Protein AF-A0A3D4CSJ0-F1 (afdb_monomer_lite)

Sequence (315 aa):
AFNRNVAWDDLTVWQLAGDLLPNATTEQRLATGFLRNHPINGEGGRIAEENRVDYVMDMTETTGTVWLALTFNCCRCHDHKYDALTQEEYYKLSAFFNQTPVNGSGRDPRTPPVLAVATGERKAREAALEKEIAAHRKDLANLHEELIPRQAAWEKSRRDEQSDHGWSILSVNSARAEKQKLDILPDGSILGSGENPKNDVYNLSTETKLKSIASIRLEAIRHKSMTNGYLSRSDSGNFVLTDFRIRVQPLGEDGIHPKFKSAIATYEQGEHKITRTYDGKSDTGWAVYENNQISRDHEAIFHLDRPVEIPEHAS

Foldseek 3Di:
DVVVCPDPVLLVCLCCPQVVDDVRDLSSVVNVCNLVPQDFAQDQPDDQVVQVLSSLLCSLQVCCCPPVVDRCNVLCVAADPPDRRHVVNSVVSSVVSVPDPRRSNGNDSCDPPHRDDDDPVRVVVVVVVVVVVVVVVVVVVVVVVVVVVVVVVVVVVVCVVPVDPPDDDWQWPDKDKPPWDWDQDPVRDIDTDDDDDPDIDIDTDTDDPDQKDFKDKDKQAFAVPDQVRFRHVDVLSKDWQQADWDWKADPPDDIDTFDFPDKDKPDFDDQQGCVNHHPPDNVHGGIQRPPNRRVGMMMMMTGTPGMDGHDPPID

Radius of gyration: 40.73 Å; chains: 1; bounding box: 83×37×106 Å

Structure (mmCIF, N/CA/C/O backbone):
data_AF-A0A3D4CSJ0-F1
#
_entry.id   AF-A0A3D4CSJ0-F1
#
loop_
_atom_site.group_PDB
_atom_site.id
_atom_site.type_symbol
_atom_site.label_atom_id
_atom_site.label_alt_id
_atom_site.label_comp_id
_atom_site.label_asym_id
_atom_site.label_entity_id
_atom_site.label_seq_id
_atom_site.pdbx_PDB_ins_code
_atom_site.Cartn_x
_atom_site.Cartn_y
_atom_site.Cartn_z
_atom_site.occupancy
_atom_site.B_iso_or_equiv
_atom_site.auth_seq_id
_atom_site.auth_comp_id
_atom_site.auth_asym_id
_atom_site.auth_atom_id
_atom_site.pdbx_PDB_model_num
ATOM 1 N N . ALA A 1 1 ? 8.151 -1.448 -40.325 1.00 82.38 1 ALA A N 1
ATOM 2 C CA . ALA A 1 1 ? 8.695 -0.656 -41.447 1.00 82.38 1 ALA A CA 1
ATOM 3 C C . ALA A 1 1 ? 8.116 -1.115 -42.784 1.00 82.38 1 ALA A C 1
ATOM 5 O O . ALA A 1 1 ? 7.388 -0.337 -43.384 1.00 82.38 1 ALA A O 1
ATOM 6 N N . PHE A 1 2 ? 8.329 -2.377 -43.183 1.00 84.62 2 PHE A N 1
ATOM 7 C CA . PHE A 1 2 ? 7.879 -2.934 -44.470 1.00 84.62 2 PHE A CA 1
ATOM 8 C C . PHE A 1 2 ? 6.390 -2.690 -44.785 1.00 84.62 2 PHE A C 1
ATOM 10 O O . PHE A 1 2 ? 6.073 -2.024 -45.761 1.00 84.62 2 PHE A O 1
ATOM 17 N N . ASN A 1 3 ? 5.474 -3.094 -43.895 1.00 88.25 3 ASN A N 1
ATOM 18 C CA . ASN A 1 3 ? 4.023 -2.934 -44.115 1.00 88.25 3 ASN A CA 1
ATOM 19 C C . ASN A 1 3 ? 3.550 -1.474 -44.229 1.00 88.25 3 ASN A C 1
ATOM 21 O O . ASN A 1 3 ? 2.463 -1.224 -44.734 1.00 88.25 3 ASN A O 1
ATOM 25 N N . ARG A 1 4 ? 4.335 -0.518 -43.712 1.00 90.12 4 ARG A N 1
ATOM 26 C CA . ARG A 1 4 ? 4.017 0.919 -43.755 1.00 90.12 4 ARG A CA 1
ATOM 27 C C . ARG A 1 4 ? 4.772 1.652 -44.865 1.00 90.12 4 ARG A C 1
ATOM 29 O O . ARG A 1 4 ? 4.608 2.857 -44.981 1.00 90.12 4 ARG A O 1
ATOM 36 N N . ASN A 1 5 ? 5.608 0.939 -45.623 1.00 91.44 5 ASN A N 1
ATOM 37 C CA . ASN A 1 5 ? 6.488 1.490 -46.649 1.00 91.44 5 ASN A CA 1
ATOM 38 C C . ASN A 1 5 ? 7.275 2.727 -46.168 1.00 91.44 5 ASN A C 1
ATOM 40 O O . ASN A 1 5 ? 7.279 3.770 -46.817 1.00 91.44 5 ASN A O 1
ATOM 44 N N . VAL A 1 6 ? 7.883 2.624 -44.978 1.00 92.81 6 VAL A N 1
ATOM 45 C CA . VAL A 1 6 ? 8.717 3.701 -44.414 1.00 92.81 6 VAL A CA 1
ATOM 46 C C . VAL A 1 6 ? 9.873 3.987 -45.372 1.00 92.81 6 VAL A C 1
ATOM 48 O O . VAL A 1 6 ? 10.511 3.041 -45.839 1.00 92.81 6 VAL A O 1
ATOM 51 N N . ALA A 1 7 ? 10.140 5.267 -45.647 1.00 95.44 7 ALA A N 1
ATOM 52 C CA . ALA A 1 7 ? 11.238 5.674 -46.515 1.00 95.44 7 ALA A CA 1
ATOM 53 C C . ALA A 1 7 ? 12.578 5.133 -45.994 1.00 95.44 7 ALA A C 1
ATOM 55 O O . ALA A 1 7 ? 12.800 5.046 -44.784 1.00 95.44 7 ALA A O 1
ATOM 56 N N . TRP A 1 8 ? 13.474 4.761 -46.910 1.00 92.44 8 TRP A N 1
ATOM 57 C CA . TRP A 1 8 ? 14.770 4.183 -46.546 1.00 92.44 8 TRP A CA 1
ATOM 58 C C . TRP A 1 8 ? 15.616 5.133 -45.687 1.00 92.44 8 TRP A C 1
ATOM 60 O O . TRP A 1 8 ? 16.247 4.688 -44.727 1.00 92.44 8 TRP A O 1
ATOM 70 N N . ASP A 1 9 ? 15.565 6.432 -45.980 1.00 94.75 9 ASP A N 1
ATOM 71 C CA . ASP A 1 9 ? 16.285 7.462 -45.227 1.00 94.75 9 ASP A CA 1
ATOM 72 C C . ASP A 1 9 ? 15.780 7.542 -43.780 1.00 94.75 9 ASP A C 1
ATOM 74 O O . ASP A 1 9 ? 16.574 7.496 -42.840 1.00 94.75 9 ASP A O 1
ATOM 78 N N . ASP A 1 10 ? 14.457 7.544 -43.585 1.00 95.00 10 ASP A N 1
ATOM 79 C CA . ASP A 1 10 ? 13.850 7.525 -42.251 1.00 95.00 10 ASP A CA 1
ATOM 80 C C . ASP A 1 10 ? 14.208 6.242 -41.498 1.00 95.00 10 ASP A C 1
ATOM 82 O O . ASP A 1 10 ? 14.603 6.290 -40.334 1.00 95.00 10 ASP A O 1
ATOM 86 N N . LEU A 1 11 ? 14.111 5.084 -42.159 1.00 94.88 11 LEU A N 1
ATOM 87 C CA . LEU A 1 11 ? 14.461 3.800 -41.556 1.00 94.88 11 LEU A CA 1
ATOM 88 C C . LEU A 1 11 ? 15.933 3.763 -41.123 1.00 94.88 11 LEU A C 1
ATOM 90 O O . LEU A 1 11 ? 16.239 3.249 -40.048 1.00 94.88 11 LEU A O 1
ATOM 94 N N . THR A 1 12 ? 16.822 4.317 -41.946 1.00 95.44 12 THR A N 1
ATOM 95 C CA . THR A 1 12 ? 18.257 4.425 -41.670 1.00 95.44 12 THR A CA 1
ATOM 96 C C . THR A 1 12 ? 18.511 5.288 -40.443 1.00 95.44 12 THR A C 1
ATOM 98 O O . THR A 1 12 ? 19.172 4.841 -39.505 1.00 95.44 12 THR A O 1
ATOM 101 N N . VAL A 1 13 ? 17.922 6.485 -40.394 1.00 96.50 13 VAL A N 1
ATOM 102 C CA . VAL A 1 13 ? 18.048 7.378 -39.236 1.00 96.50 13 VAL A CA 1
ATOM 103 C C . VAL A 1 13 ? 17.499 6.714 -37.976 1.00 96.50 13 VAL A C 1
ATOM 105 O O . VAL A 1 13 ? 18.128 6.787 -36.925 1.00 96.50 13 VAL A O 1
ATOM 108 N N . TRP A 1 14 ? 16.360 6.024 -38.062 1.00 96.31 14 TRP A N 1
ATOM 109 C CA . TRP A 1 14 ? 15.756 5.371 -36.903 1.00 96.31 14 TRP A CA 1
ATOM 110 C C . TRP A 1 14 ? 16.620 4.221 -36.365 1.00 96.31 14 TRP A C 1
ATOM 112 O O . TRP A 1 14 ? 16.697 4.062 -35.152 1.00 96.31 14 TRP A O 1
ATOM 122 N N . GLN A 1 15 ? 17.272 3.434 -37.229 1.00 95.69 15 GLN A N 1
ATOM 123 C CA . GLN A 1 15 ? 18.125 2.319 -36.792 1.00 95.69 15 GLN A CA 1
ATOM 124 C C . GLN A 1 15 ? 19.487 2.756 -36.247 1.00 95.69 15 GLN A C 1
ATOM 126 O O . GLN A 1 15 ? 20.015 2.092 -35.358 1.00 95.69 15 GLN A O 1
ATOM 131 N N . LEU A 1 16 ? 20.046 3.859 -36.749 1.00 94.69 16 LEU A N 1
ATOM 132 C CA . LEU A 1 16 ? 21.363 4.339 -36.321 1.00 94.69 16 LEU A CA 1
ATOM 133 C C . LEU A 1 16 ? 21.295 5.375 -35.188 1.00 94.69 16 LEU A C 1
ATOM 135 O O . LEU A 1 16 ? 22.239 5.476 -34.410 1.00 94.69 16 LEU A O 1
ATOM 139 N N . ALA A 1 17 ? 20.213 6.155 -35.098 1.00 95.06 17 ALA A N 1
ATOM 140 C CA . ALA A 1 17 ? 20.119 7.312 -34.200 1.00 95.06 17 ALA A CA 1
ATOM 141 C C . ALA A 1 17 ? 18.673 7.684 -33.800 1.00 95.06 17 ALA A C 1
ATOM 143 O O . ALA A 1 17 ? 18.391 8.836 -33.465 1.00 95.06 17 ALA A O 1
ATOM 144 N N . GLY A 1 18 ? 17.721 6.748 -33.853 1.00 96.00 18 GLY A N 1
ATOM 145 C CA . GLY A 1 18 ? 16.305 7.033 -33.599 1.00 96.00 18 GLY A CA 1
ATOM 146 C C . GLY A 1 18 ? 16.003 7.560 -32.191 1.00 96.00 18 GLY A C 1
ATOM 147 O O . GLY A 1 18 ? 15.078 8.347 -32.006 1.00 96.00 18 GLY A O 1
ATOM 148 N N . ASP A 1 19 ? 16.797 7.173 -31.202 1.00 94.00 19 ASP A N 1
ATOM 149 C CA . ASP A 1 19 ? 16.770 7.642 -29.816 1.00 94.00 19 ASP A CA 1
ATOM 150 C C . ASP A 1 19 ? 17.329 9.059 -29.626 1.00 94.00 19 ASP A C 1
ATOM 152 O O . ASP A 1 19 ? 16.971 9.718 -28.649 1.00 94.00 19 ASP A O 1
ATOM 156 N N . LEU A 1 20 ? 18.137 9.546 -30.570 1.00 94.50 20 LEU A N 1
ATOM 157 C CA . LEU A 1 20 ? 18.688 10.903 -30.581 1.00 94.50 20 LEU A CA 1
ATOM 158 C C . LEU A 1 20 ? 17.777 11.916 -31.292 1.00 94.50 20 LEU A C 1
ATOM 160 O O . LEU A 1 20 ? 18.064 13.114 -31.290 1.00 94.50 20 LEU A O 1
ATOM 164 N N . LEU A 1 21 ? 16.668 11.466 -31.889 1.00 96.81 21 LEU A N 1
ATOM 165 C CA . LEU A 1 21 ? 15.706 12.361 -32.525 1.00 96.81 21 LEU A CA 1
ATOM 166 C C . LEU A 1 21 ? 14.992 13.251 -31.490 1.00 96.81 21 LEU A C 1
ATOM 168 O O . LEU A 1 21 ? 14.631 12.790 -30.399 1.00 96.81 21 LEU A O 1
ATOM 172 N N . PRO A 1 22 ? 14.704 14.522 -31.829 1.00 96.19 22 PRO A N 1
ATOM 173 C CA . PRO A 1 22 ? 13.936 15.394 -30.953 1.00 96.19 22 PRO A CA 1
ATOM 174 C C . PRO A 1 22 ? 12.549 14.792 -30.714 1.00 96.19 22 PRO A C 1
ATOM 176 O O . PRO A 1 22 ? 11.833 14.459 -31.656 1.00 96.19 22 PRO A O 1
ATOM 179 N N . ASN A 1 23 ? 12.166 14.653 -29.442 1.00 94.62 23 ASN A N 1
ATOM 180 C CA . ASN A 1 23 ? 10.905 14.022 -29.035 1.00 94.62 23 ASN A CA 1
ATOM 181 C C . ASN A 1 23 ? 10.698 12.615 -29.629 1.00 94.62 23 ASN A C 1
ATOM 183 O O . ASN A 1 23 ? 9.570 12.245 -29.955 1.00 94.62 23 ASN A O 1
ATOM 187 N N . ALA A 1 24 ? 11.778 11.830 -29.750 1.00 95.12 24 ALA A N 1
ATOM 188 C CA . ALA A 1 24 ? 11.746 10.487 -30.319 1.00 95.12 24 ALA A CA 1
ATOM 189 C C . ALA A 1 24 ? 10.586 9.642 -29.769 1.00 95.12 24 ALA A C 1
ATOM 191 O O . ALA A 1 24 ? 10.479 9.421 -28.553 1.00 95.12 24 ALA A O 1
ATOM 192 N N . THR A 1 25 ? 9.749 9.139 -30.676 1.00 92.44 25 THR A N 1
ATOM 193 C CA . THR A 1 25 ? 8.656 8.210 -30.372 1.00 92.44 25 THR A CA 1
ATOM 194 C C . THR A 1 25 ? 9.199 6.881 -29.843 1.00 92.44 25 THR A C 1
ATOM 196 O O . THR A 1 25 ? 10.365 6.534 -30.043 1.00 92.44 25 THR A O 1
ATOM 199 N N . THR A 1 26 ? 8.348 6.078 -29.196 1.00 90.12 26 THR A N 1
ATOM 200 C CA . THR A 1 26 ? 8.743 4.735 -28.733 1.00 90.12 26 THR A CA 1
ATOM 201 C C . THR A 1 26 ? 9.274 3.864 -29.873 1.00 90.12 26 THR A C 1
ATOM 203 O O . THR A 1 26 ? 10.215 3.109 -29.667 1.00 90.12 26 THR A O 1
ATOM 206 N N . GLU A 1 27 ? 8.695 3.976 -31.069 1.00 89.62 27 GLU A N 1
ATOM 207 C CA . GLU A 1 27 ? 9.086 3.182 -32.240 1.00 89.62 27 GLU A CA 1
ATOM 208 C C . GLU A 1 27 ? 10.453 3.601 -32.790 1.00 89.62 27 GLU A C 1
ATOM 210 O O . GLU A 1 27 ? 11.248 2.737 -33.145 1.00 89.62 27 GLU A O 1
ATOM 215 N N . GLN A 1 28 ? 10.754 4.903 -32.789 1.00 94.00 28 GLN A N 1
ATOM 216 C CA . GLN A 1 28 ? 12.070 5.429 -33.167 1.00 94.00 28 GLN A CA 1
ATOM 217 C C . GLN A 1 28 ? 13.158 4.992 -32.184 1.00 94.00 28 GLN A C 1
ATOM 219 O O . GLN A 1 28 ? 14.189 4.481 -32.602 1.00 94.00 28 GLN A O 1
ATOM 224 N N . ARG A 1 29 ? 12.899 5.094 -30.875 1.00 93.75 29 ARG A N 1
ATOM 225 C CA . ARG A 1 29 ? 13.835 4.608 -29.845 1.00 93.75 29 ARG A CA 1
ATOM 226 C C . ARG A 1 29 ? 14.053 3.098 -29.928 1.00 93.75 29 ARG A C 1
ATOM 228 O O . ARG A 1 29 ? 15.163 2.621 -29.734 1.00 93.75 29 ARG A O 1
ATOM 235 N N . LEU A 1 30 ? 12.983 2.343 -30.191 1.00 91.44 30 LEU A N 1
ATOM 236 C CA . LEU A 1 30 ? 13.053 0.893 -30.358 1.00 91.44 30 LEU A CA 1
ATOM 237 C C . LEU A 1 30 ? 13.899 0.510 -31.577 1.00 91.44 30 LEU A C 1
ATOM 239 O O . LEU A 1 30 ? 14.628 -0.475 -31.515 1.00 91.44 30 LEU A O 1
ATOM 243 N N . ALA A 1 31 ? 13.819 1.284 -32.662 1.00 93.38 31 ALA A N 1
ATOM 244 C CA . ALA A 1 31 ? 14.575 1.027 -33.880 1.00 93.38 31 ALA A CA 1
ATOM 245 C C . ALA A 1 31 ? 16.098 1.129 -33.675 1.00 93.38 31 ALA A C 1
ATOM 247 O O . ALA A 1 31 ? 16.799 0.267 -34.203 1.00 93.38 31 ALA A O 1
ATOM 248 N N . THR A 1 32 ? 16.606 2.053 -32.839 1.00 93.19 32 THR A N 1
ATOM 249 C CA . THR A 1 32 ? 18.045 2.091 -32.478 1.00 93.19 32 THR A CA 1
ATOM 250 C C . THR A 1 32 ? 18.515 0.789 -31.816 1.00 93.19 32 THR A C 1
ATOM 252 O O . THR A 1 32 ? 19.701 0.468 -31.814 1.00 93.19 32 THR A O 1
ATOM 255 N N . GLY A 1 33 ? 17.590 -0.028 -31.295 1.00 91.25 33 GLY A N 1
ATOM 256 C CA . GLY A 1 33 ? 17.882 -1.377 -30.809 1.00 91.25 33 GLY A CA 1
ATOM 257 C C . GLY A 1 33 ? 18.602 -2.268 -31.829 1.00 91.25 33 GLY A C 1
ATOM 258 O O . GLY A 1 33 ? 19.240 -3.231 -31.419 1.00 91.25 33 GLY A O 1
ATOM 259 N N . PHE A 1 34 ? 18.581 -1.922 -33.123 1.00 92.94 34 PHE A N 1
ATOM 260 C CA . PHE A 1 34 ? 19.445 -2.511 -34.145 1.00 92.94 34 PHE A CA 1
ATOM 261 C C . PHE A 1 34 ? 20.916 -2.620 -33.705 1.00 92.94 34 PHE A C 1
ATOM 263 O O . PHE A 1 34 ? 21.490 -3.703 -33.784 1.00 92.94 34 PHE A O 1
ATOM 270 N N . LEU A 1 35 ? 21.490 -1.548 -33.142 1.00 91.69 35 LEU A N 1
ATOM 271 C CA . LEU A 1 35 ? 22.879 -1.508 -32.656 1.00 91.69 35 LEU A CA 1
ATOM 272 C C . LEU A 1 35 ? 23.120 -2.396 -31.421 1.00 91.69 35 LEU A C 1
ATOM 274 O O . LEU A 1 35 ? 24.227 -2.481 -30.906 1.00 91.69 35 LEU A O 1
ATOM 278 N N . ARG A 1 36 ? 22.081 -3.055 -30.908 1.00 88.12 36 ARG A N 1
ATOM 279 C CA . ARG A 1 36 ? 22.128 -3.909 -29.717 1.00 88.12 36 ARG A CA 1
ATOM 280 C C . ARG A 1 36 ? 21.764 -5.363 -30.008 1.00 88.12 36 ARG A C 1
ATOM 282 O O . ARG A 1 36 ? 21.660 -6.151 -29.074 1.00 88.12 36 ARG A O 1
ATOM 289 N N . ASN A 1 37 ? 21.584 -5.715 -31.281 1.00 87.94 37 ASN A N 1
ATOM 290 C CA . ASN A 1 37 ? 21.278 -7.077 -31.725 1.00 87.94 37 ASN A CA 1
ATOM 291 C C . ASN A 1 37 ? 22.529 -7.960 -31.894 1.00 87.94 37 ASN A C 1
ATOM 293 O O . ASN A 1 37 ? 22.439 -9.038 -32.481 1.00 87.94 37 ASN A O 1
ATOM 297 N N . HIS A 1 38 ? 23.676 -7.524 -31.369 1.00 85.88 38 HIS A N 1
ATOM 298 C CA . HIS A 1 38 ? 24.878 -8.343 -31.286 1.00 85.88 38 HIS A CA 1
ATOM 299 C C . HIS A 1 38 ? 24.630 -9.578 -30.392 1.00 85.88 38 HIS A C 1
ATOM 301 O O . HIS A 1 38 ? 23.789 -9.534 -29.483 1.00 85.88 38 HIS A O 1
ATOM 307 N N . PRO A 1 39 ? 25.361 -10.690 -30.586 1.00 84.44 39 PRO A N 1
ATOM 308 C CA . PRO A 1 39 ? 25.266 -11.851 -29.707 1.00 84.44 39 PRO A CA 1
ATOM 309 C C . PRO A 1 39 ? 25.492 -11.458 -28.242 1.00 84.44 39 PRO A C 1
ATOM 311 O O . PRO A 1 39 ? 26.426 -10.723 -27.929 1.00 84.44 39 PRO A O 1
ATOM 314 N N . ILE A 1 40 ? 24.644 -11.944 -27.333 1.00 79.06 40 ILE A N 1
ATOM 315 C CA . ILE A 1 40 ? 24.800 -11.718 -25.891 1.00 79.06 40 ILE A CA 1
ATOM 316 C C . ILE A 1 40 ? 25.254 -13.015 -25.243 1.00 79.06 40 ILE A C 1
ATOM 318 O O . ILE A 1 40 ? 24.596 -14.049 -25.364 1.00 79.06 40 ILE A O 1
ATOM 322 N N . ASN A 1 41 ? 26.353 -12.945 -24.498 1.00 75.00 41 ASN A N 1
ATOM 323 C CA . ASN A 1 41 ? 26.816 -14.082 -23.724 1.00 75.00 41 ASN A CA 1
ATOM 324 C C . ASN A 1 41 ? 26.104 -14.172 -22.360 1.00 75.00 41 ASN A C 1
ATOM 326 O O . ASN A 1 41 ? 26.202 -13.261 -21.536 1.00 75.00 41 ASN A O 1
ATOM 330 N N . GLY A 1 42 ? 25.419 -15.292 -22.109 1.00 73.25 42 GLY A N 1
ATOM 331 C CA . GLY A 1 42 ? 24.802 -15.627 -20.820 1.00 73.25 42 GLY A CA 1
ATOM 332 C C . GLY A 1 42 ? 25.714 -16.408 -19.861 1.00 73.25 42 GLY A C 1
ATOM 333 O O . GLY A 1 42 ? 25.359 -16.607 -18.700 1.00 73.25 42 GLY A O 1
ATOM 334 N N . GLU A 1 43 ? 26.873 -16.869 -20.334 1.00 74.88 43 GLU A N 1
ATOM 335 C CA . GLU A 1 43 ? 27.776 -17.749 -19.595 1.00 74.88 43 GLU A CA 1
ATOM 336 C C . GLU A 1 43 ? 28.638 -16.983 -18.580 1.00 74.88 43 GLU A C 1
ATOM 338 O O . GLU A 1 43 ? 29.187 -15.917 -18.858 1.00 74.88 43 GLU A O 1
ATOM 343 N N . GLY A 1 44 ? 28.803 -17.554 -17.383 1.00 67.75 44 GLY A N 1
ATOM 344 C CA . GLY A 1 44 ? 29.484 -16.908 -16.260 1.00 67.75 44 GLY A CA 1
ATOM 345 C C . GLY A 1 44 ? 31.014 -16.817 -16.341 1.00 67.75 44 GLY A C 1
ATOM 346 O O . GLY A 1 44 ? 31.593 -16.314 -15.379 1.00 67.75 44 GLY A O 1
ATOM 347 N N . GLY A 1 45 ? 31.647 -17.291 -17.421 1.00 77.31 45 GLY A N 1
ATOM 348 C CA . GLY A 1 45 ? 33.102 -17.483 -17.524 1.00 77.31 45 GLY A CA 1
ATOM 349 C C . GLY A 1 45 ? 33.873 -16.538 -18.456 1.00 77.31 45 GLY A C 1
ATOM 350 O O . GLY A 1 45 ? 35.098 -16.612 -18.476 1.00 77.31 45 GLY A O 1
ATOM 351 N N . ARG A 1 46 ? 33.213 -15.655 -19.221 1.00 83.44 46 ARG A N 1
ATOM 352 C CA . ARG A 1 46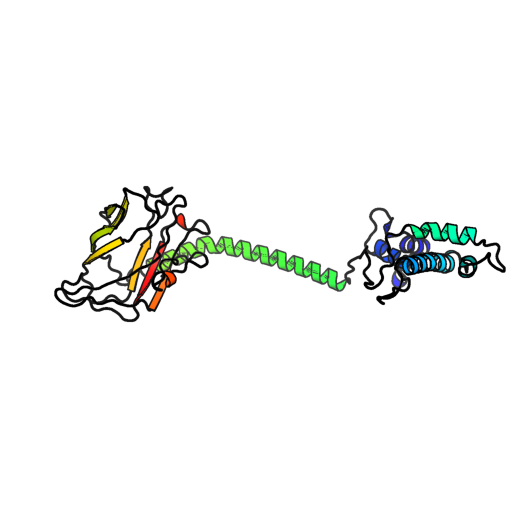 ? 33.927 -14.711 -20.106 1.00 83.44 46 ARG A CA 1
ATOM 353 C C . ARG A 1 46 ? 34.409 -13.462 -19.374 1.00 83.44 46 ARG A C 1
ATOM 355 O O . ARG A 1 46 ? 33.764 -12.981 -18.444 1.00 83.44 46 ARG A O 1
ATOM 362 N N . ILE A 1 47 ? 35.531 -12.916 -19.843 1.00 89.56 47 ILE A N 1
ATOM 363 C CA . ILE A 1 47 ? 36.080 -11.644 -19.372 1.00 89.56 47 ILE A CA 1
ATOM 364 C C . ILE A 1 47 ? 35.183 -10.516 -19.887 1.00 89.56 47 ILE A C 1
ATOM 366 O O . ILE A 1 47 ? 34.946 -10.401 -21.088 1.00 89.56 47 ILE A O 1
ATOM 370 N N . ALA A 1 48 ? 34.687 -9.679 -18.973 1.00 89.12 48 ALA A N 1
ATOM 371 C CA . ALA A 1 48 ? 33.718 -8.639 -19.307 1.00 89.12 48 ALA A CA 1
ATOM 372 C C . ALA A 1 48 ? 34.236 -7.676 -20.387 1.00 89.12 48 ALA A C 1
ATOM 374 O O . ALA A 1 48 ? 33.520 -7.372 -21.332 1.00 89.12 48 ALA A O 1
ATOM 375 N N . GLU A 1 49 ? 35.498 -7.253 -20.296 1.00 91.62 49 GLU A N 1
ATOM 376 C CA . GLU A 1 49 ? 36.077 -6.328 -21.275 1.00 91.62 49 GLU A CA 1
ATOM 377 C C . GLU A 1 49 ? 36.215 -6.944 -22.673 1.00 91.62 49 GLU A C 1
ATOM 379 O O . GLU A 1 49 ? 35.913 -6.287 -23.661 1.00 91.62 49 GLU A O 1
ATOM 384 N N . GLU A 1 50 ? 36.591 -8.220 -22.771 1.00 90.88 50 GLU A N 1
ATOM 385 C CA . GLU A 1 50 ? 36.668 -8.931 -24.054 1.00 90.88 50 GLU A CA 1
ATOM 386 C C . GLU A 1 50 ? 35.293 -8.981 -24.733 1.00 90.88 50 GLU A C 1
ATOM 388 O O . GLU A 1 50 ? 35.142 -8.643 -25.902 1.00 90.88 50 GLU A O 1
ATOM 393 N N . ASN A 1 51 ? 34.264 -9.301 -23.952 1.00 90.00 51 ASN A N 1
ATOM 394 C CA . ASN A 1 51 ? 32.888 -9.356 -24.423 1.00 90.00 51 ASN A CA 1
ATOM 395 C C . ASN A 1 51 ? 32.363 -7.960 -24.825 1.00 90.00 51 ASN A C 1
ATOM 397 O O . ASN A 1 51 ? 31.643 -7.815 -25.807 1.00 90.00 51 ASN A O 1
ATOM 401 N N . ARG A 1 52 ? 32.756 -6.906 -24.096 1.00 90.56 52 ARG A N 1
ATOM 402 C CA . ARG A 1 52 ? 32.442 -5.512 -24.443 1.00 90.56 52 ARG A CA 1
ATOM 403 C C . ARG A 1 52 ? 33.059 -5.118 -25.787 1.00 90.56 52 ARG A C 1
ATOM 405 O O . ARG A 1 52 ? 32.391 -4.479 -26.597 1.00 90.56 52 ARG A O 1
ATOM 412 N N . VAL A 1 53 ? 34.316 -5.498 -26.016 1.00 92.62 53 VAL A N 1
ATOM 413 C CA . VAL A 1 53 ? 35.027 -5.257 -27.277 1.00 92.62 53 VAL A CA 1
ATOM 414 C C . VAL A 1 53 ? 34.360 -6.014 -28.427 1.00 92.62 53 VAL A C 1
ATOM 416 O O . VAL A 1 53 ? 34.116 -5.403 -29.465 1.00 92.62 53 VAL A O 1
ATOM 419 N N . ASP A 1 54 ? 33.972 -7.277 -28.227 1.00 91.94 54 ASP A N 1
ATOM 420 C CA . ASP A 1 54 ? 33.229 -8.062 -29.224 1.00 91.94 54 ASP A CA 1
ATOM 421 C C . ASP A 1 54 ? 31.924 -7.357 -29.646 1.00 91.94 54 ASP A C 1
ATOM 423 O O . ASP A 1 54 ? 31.623 -7.273 -30.836 1.00 91.94 54 ASP A O 1
ATOM 427 N N . TYR A 1 55 ? 31.181 -6.768 -28.701 1.00 91.12 55 TYR A N 1
ATOM 428 C CA . TYR A 1 55 ? 29.951 -6.019 -29.001 1.00 91.12 55 TYR A CA 1
ATOM 429 C C . TYR A 1 55 ? 30.213 -4.767 -29.847 1.00 91.12 55 TYR A C 1
ATOM 431 O O . TYR A 1 55 ? 29.460 -4.459 -30.771 1.00 91.12 55 TYR A O 1
ATOM 439 N N . VAL A 1 56 ? 31.289 -4.036 -29.545 1.00 93.38 56 VAL A N 1
ATOM 440 C CA . VAL A 1 56 ? 31.695 -2.851 -30.314 1.00 93.38 56 VAL A CA 1
ATOM 441 C C . VAL A 1 56 ? 32.139 -3.236 -31.724 1.00 93.38 56 VAL A C 1
ATOM 443 O O . VAL A 1 56 ? 31.803 -2.541 -32.686 1.00 93.38 56 VAL A O 1
ATOM 446 N N . MET A 1 57 ? 32.864 -4.346 -31.864 1.00 93.88 57 MET A N 1
ATOM 447 C CA . MET A 1 57 ? 33.255 -4.878 -33.168 1.00 93.88 57 MET A CA 1
ATOM 448 C C . MET A 1 57 ? 32.026 -5.284 -33.987 1.00 93.88 57 MET A C 1
ATOM 450 O O . MET A 1 57 ? 31.922 -4.880 -35.141 1.00 93.88 57 MET A O 1
ATOM 454 N N . ASP A 1 58 ? 31.057 -5.976 -33.384 1.00 93.88 58 ASP A N 1
ATOM 455 C CA . ASP A 1 58 ? 29.810 -6.363 -34.056 1.00 93.88 58 ASP A CA 1
ATOM 456 C C . ASP A 1 58 ? 29.012 -5.144 -34.550 1.00 93.88 58 ASP A C 1
ATOM 458 O O . ASP A 1 58 ? 28.623 -5.097 -35.716 1.00 93.88 58 ASP A O 1
ATOM 462 N N . MET A 1 59 ? 28.857 -4.098 -33.726 1.00 93.69 59 MET A N 1
ATOM 463 C CA . MET A 1 59 ? 28.222 -2.839 -34.151 1.00 93.69 59 MET A CA 1
ATOM 464 C C . MET A 1 59 ? 28.937 -2.201 -35.350 1.00 93.69 59 MET A C 1
ATOM 466 O O . MET A 1 59 ? 28.288 -1.746 -36.297 1.00 93.69 59 MET A O 1
ATOM 470 N N . THR A 1 60 ? 30.271 -2.183 -35.311 1.00 94.19 60 THR A N 1
ATOM 471 C CA . THR A 1 60 ? 31.127 -1.607 -36.360 1.00 94.19 60 THR A CA 1
ATOM 472 C C . THR A 1 60 ? 30.953 -2.361 -37.676 1.00 94.19 60 THR A C 1
ATOM 474 O O . THR A 1 60 ? 30.686 -1.763 -38.719 1.00 94.19 60 THR A O 1
ATOM 477 N N . GLU A 1 61 ? 31.066 -3.685 -37.620 1.00 94.38 61 GLU A N 1
ATOM 478 C CA . GLU A 1 61 ? 31.044 -4.575 -38.779 1.00 94.38 61 GLU A CA 1
ATOM 479 C C . GLU A 1 61 ? 29.646 -4.690 -39.383 1.00 94.38 61 GLU A C 1
ATOM 481 O O . GLU A 1 61 ? 29.489 -4.601 -40.604 1.00 94.38 61 GLU A O 1
ATOM 486 N N . THR A 1 62 ? 28.616 -4.806 -38.545 1.00 94.31 62 THR A N 1
ATOM 487 C CA . THR A 1 62 ? 27.224 -4.869 -38.998 1.00 94.31 62 THR A CA 1
ATOM 488 C C . THR A 1 62 ? 26.812 -3.546 -39.645 1.00 94.31 62 THR A C 1
ATOM 490 O O . THR A 1 62 ? 26.228 -3.552 -40.730 1.00 94.31 62 THR A O 1
ATOM 493 N N . THR A 1 63 ? 27.173 -2.400 -39.054 1.00 94.25 63 THR A N 1
ATOM 494 C CA . THR A 1 63 ? 26.881 -1.089 -39.659 1.00 94.25 63 THR A CA 1
ATOM 495 C C . THR A 1 63 ? 27.612 -0.911 -40.991 1.00 94.25 63 THR A C 1
ATOM 497 O O . THR A 1 63 ? 26.998 -0.503 -41.980 1.00 94.25 63 THR A O 1
ATOM 500 N N . GLY A 1 64 ? 28.904 -1.257 -41.045 1.00 92.56 64 GLY A N 1
ATOM 501 C CA . GLY A 1 64 ? 29.697 -1.191 -42.274 1.00 92.56 64 GLY A CA 1
ATOM 502 C C . GLY A 1 64 ? 29.139 -2.084 -43.384 1.00 92.56 64 GLY A C 1
ATOM 503 O O . GLY A 1 64 ? 29.007 -1.648 -44.528 1.00 92.56 64 GLY A O 1
ATOM 504 N N . THR A 1 65 ? 28.712 -3.297 -43.038 1.00 93.06 65 THR A N 1
ATOM 505 C CA . THR A 1 65 ? 28.131 -4.239 -44.000 1.00 93.06 65 THR A CA 1
ATOM 506 C C . THR A 1 65 ? 26.792 -3.737 -44.540 1.00 93.06 65 THR A C 1
ATOM 508 O O . THR A 1 65 ? 26.569 -3.764 -45.747 1.00 93.06 65 THR A O 1
ATOM 511 N N . VAL A 1 66 ? 25.894 -3.267 -43.668 1.00 92.94 66 VAL A N 1
ATOM 512 C CA . VAL A 1 66 ? 24.510 -2.948 -44.054 1.00 92.94 66 VAL A CA 1
ATOM 513 C C . VAL A 1 66 ? 24.382 -1.582 -44.737 1.00 92.94 66 VAL A C 1
ATOM 515 O O . VAL A 1 66 ? 23.652 -1.481 -45.721 1.00 92.94 66 VAL A O 1
ATOM 518 N N . TRP A 1 67 ? 25.075 -0.539 -44.261 1.00 94.00 67 TRP A N 1
ATOM 519 C CA . TRP A 1 67 ? 24.920 0.824 -44.806 1.00 94.00 67 TRP A CA 1
ATOM 520 C C . TRP A 1 67 ? 26.049 1.276 -45.719 1.00 94.00 67 TRP A C 1
ATOM 522 O O . TRP A 1 67 ? 25.817 2.141 -46.560 1.00 94.00 67 TRP A O 1
ATOM 532 N N . LEU A 1 68 ? 27.252 0.716 -45.577 1.00 92.00 68 LEU A N 1
ATOM 533 C CA . LEU A 1 68 ? 28.380 1.070 -46.444 1.00 92.00 68 LEU A CA 1
ATOM 534 C C . LEU A 1 68 ? 28.628 0.021 -47.532 1.00 92.00 68 LEU A C 1
ATOM 536 O O . LEU A 1 68 ? 29.377 0.297 -48.463 1.00 92.00 68 LEU A O 1
ATOM 540 N N . ALA A 1 69 ? 27.992 -1.155 -47.438 1.00 92.88 69 ALA A N 1
ATOM 541 C CA . ALA A 1 69 ? 28.267 -2.311 -48.291 1.00 92.88 69 ALA A CA 1
ATOM 542 C C . ALA A 1 69 ? 29.758 -2.716 -48.282 1.00 92.88 69 ALA A C 1
ATOM 544 O O . ALA A 1 69 ? 30.291 -3.169 -49.294 1.00 92.88 69 ALA A O 1
ATOM 545 N N . LEU A 1 70 ? 30.432 -2.549 -47.135 1.00 91.06 70 LEU A N 1
ATOM 546 C CA . LEU A 1 70 ? 31.860 -2.823 -46.952 1.00 91.06 70 LEU A CA 1
ATOM 547 C C . LEU A 1 70 ? 32.091 -3.969 -45.962 1.00 91.06 70 LEU A C 1
ATOM 549 O O . LEU A 1 70 ? 31.520 -3.987 -44.871 1.00 91.06 70 LEU A O 1
ATOM 553 N N . THR A 1 71 ? 32.995 -4.887 -46.304 1.00 87.44 71 THR A N 1
ATOM 554 C CA . THR A 1 71 ? 33.411 -5.999 -45.435 1.00 87.44 71 THR A CA 1
ATOM 555 C C . THR A 1 71 ? 34.606 -5.606 -44.565 1.00 87.44 71 THR A C 1
ATOM 557 O O . THR A 1 71 ? 35.750 -5.963 -44.839 1.00 87.44 71 THR A O 1
ATOM 560 N N . PHE A 1 72 ? 34.343 -4.870 -43.487 1.00 86.56 72 PHE A N 1
ATOM 561 C CA . PHE A 1 72 ? 35.373 -4.339 -42.583 1.00 86.56 72 PHE A CA 1
ATOM 562 C C . PHE A 1 72 ? 36.104 -5.390 -41.731 1.00 86.56 72 PHE A C 1
ATOM 564 O O . PHE A 1 72 ? 37.145 -5.090 -41.153 1.00 86.56 72 PHE A O 1
ATOM 571 N N . ASN A 1 73 ? 35.595 -6.617 -41.648 1.00 90.06 73 ASN A N 1
ATOM 572 C CA . ASN A 1 73 ? 36.009 -7.593 -40.636 1.00 90.06 73 ASN A CA 1
ATOM 573 C C . ASN A 1 73 ? 37.498 -7.984 -40.742 1.00 90.06 73 ASN A C 1
ATOM 575 O O . ASN A 1 73 ? 38.136 -8.264 -39.729 1.00 90.06 73 ASN A O 1
ATOM 579 N N . CYS A 1 74 ? 38.090 -7.970 -41.946 1.00 92.44 74 CYS A N 1
ATOM 580 C CA . CYS A 1 74 ? 39.530 -8.218 -42.118 1.00 92.44 74 CYS A CA 1
ATOM 581 C C . CYS A 1 74 ? 40.394 -7.101 -41.506 1.00 92.44 74 CYS A C 1
ATOM 583 O O . CYS A 1 74 ? 41.449 -7.386 -40.931 1.00 92.44 74 CYS A O 1
ATOM 585 N N . CYS A 1 75 ? 39.909 -5.853 -41.556 1.00 95.56 75 CYS A N 1
ATOM 586 C CA . CYS A 1 75 ? 40.589 -4.671 -41.023 1.00 95.56 75 CYS A CA 1
ATOM 587 C C . CYS A 1 75 ? 40.778 -4.691 -39.506 1.00 95.56 75 CYS A C 1
ATOM 589 O O . CYS A 1 75 ? 41.562 -3.910 -38.971 1.00 95.56 75 CYS A O 1
ATOM 591 N N . ARG A 1 76 ? 40.131 -5.628 -38.804 1.00 94.38 76 ARG A N 1
ATOM 592 C CA . ARG A 1 76 ? 40.352 -5.870 -37.378 1.00 94.38 76 ARG A CA 1
ATOM 593 C C . ARG A 1 76 ? 41.824 -6.162 -37.069 1.00 94.38 76 ARG A C 1
ATOM 595 O O . ARG A 1 76 ? 42.349 -5.684 -36.063 1.00 94.38 76 ARG A O 1
ATOM 602 N N . CYS A 1 77 ? 42.505 -6.909 -37.941 1.00 95.06 77 CYS A N 1
ATOM 603 C CA . CYS A 1 77 ? 43.868 -7.390 -37.695 1.00 95.06 77 CYS A CA 1
ATOM 604 C C . CYS A 1 77 ? 44.925 -6.805 -38.642 1.00 95.06 77 CYS A C 1
ATOM 606 O O . CYS A 1 77 ? 46.083 -6.713 -38.240 1.00 95.06 77 CYS A O 1
ATOM 608 N N . HIS A 1 78 ? 44.556 -6.414 -39.862 1.00 97.00 78 HIS A N 1
ATOM 609 C CA . HIS A 1 78 ? 45.473 -5.864 -40.866 1.00 97.00 78 HIS A CA 1
ATOM 610 C C . HIS A 1 78 ? 44.699 -5.070 -41.924 1.00 97.00 78 HIS A C 1
ATOM 612 O O . HIS A 1 78 ? 43.513 -5.311 -42.088 1.00 97.00 78 HIS A O 1
ATOM 618 N N . ASP A 1 79 ? 45.347 -4.200 -42.701 1.00 96.12 79 ASP A N 1
ATOM 619 C CA . ASP A 1 79 ? 44.696 -3.488 -43.817 1.00 96.12 79 ASP A CA 1
ATOM 620 C C . ASP A 1 79 ? 43.986 -4.444 -44.791 1.00 96.12 79 ASP A C 1
ATOM 622 O O . ASP A 1 79 ? 44.456 -5.561 -45.034 1.00 96.12 79 ASP A O 1
ATOM 626 N N . HIS A 1 80 ? 42.854 -4.031 -45.365 1.00 94.62 80 HIS A N 1
ATOM 627 C CA . HIS A 1 80 ? 42.082 -4.893 -46.255 1.00 94.62 80 HIS A CA 1
ATOM 628 C C . HIS A 1 80 ? 42.926 -5.352 -47.450 1.00 94.62 80 HIS A C 1
ATOM 630 O O . HIS A 1 80 ? 43.673 -4.589 -48.056 1.00 94.62 80 HIS A O 1
ATOM 636 N N . LYS A 1 81 ? 42.797 -6.632 -47.817 1.00 92.38 81 LYS A N 1
ATOM 637 C CA . LYS A 1 81 ? 43.663 -7.257 -48.829 1.00 92.38 81 LYS A CA 1
ATOM 638 C C . LYS A 1 81 ? 43.494 -6.656 -50.228 1.00 92.38 81 LYS A C 1
ATOM 640 O O . LYS A 1 81 ? 44.448 -6.652 -51.004 1.00 92.38 81 LYS A O 1
ATOM 645 N N . TYR A 1 82 ? 42.276 -6.243 -50.569 1.00 90.00 82 TYR A N 1
ATOM 646 C CA . TYR A 1 82 ? 41.906 -5.843 -51.932 1.00 90.00 82 TYR A CA 1
ATOM 647 C C . TYR A 1 82 ? 41.387 -4.411 -52.032 1.00 90.00 82 TYR A C 1
ATOM 649 O O . TYR A 1 82 ? 41.498 -3.804 -53.093 1.00 90.00 82 TYR A O 1
ATOM 657 N N . ASP A 1 83 ? 40.852 -3.879 -50.936 1.00 90.69 83 ASP A N 1
ATOM 658 C CA . ASP A 1 83 ? 40.225 -2.560 -50.915 1.00 90.69 83 ASP A CA 1
ATOM 659 C C . ASP A 1 83 ? 41.148 -1.595 -50.184 1.00 90.69 83 ASP A C 1
ATOM 661 O O . ASP A 1 83 ? 41.897 -2.002 -49.297 1.00 90.69 83 ASP A O 1
ATOM 665 N N . ALA A 1 84 ? 41.086 -0.313 -50.534 1.00 92.31 84 ALA A N 1
ATOM 666 C CA . ALA A 1 84 ? 41.860 0.739 -49.881 1.00 92.31 84 ALA A CA 1
ATOM 667 C C . ALA A 1 84 ? 41.250 1.116 -48.516 1.00 92.31 84 ALA A C 1
ATOM 669 O O . ALA A 1 84 ? 40.894 2.266 -48.291 1.00 92.31 84 ALA A O 1
ATOM 670 N N . LEU A 1 85 ? 41.085 0.123 -47.640 1.00 93.31 85 LEU A N 1
ATOM 671 C CA . LEU A 1 85 ? 40.613 0.275 -46.270 1.00 93.31 85 LEU A CA 1
ATOM 672 C C . LEU A 1 85 ? 41.740 -0.116 -45.323 1.00 93.31 85 LEU A C 1
ATOM 674 O O . LEU A 1 85 ? 42.206 -1.257 -45.321 1.00 93.31 85 LEU A O 1
ATOM 678 N N . THR A 1 86 ? 42.159 0.829 -44.500 1.00 95.88 86 THR A N 1
ATOM 679 C CA . THR A 1 86 ? 43.204 0.622 -43.501 1.00 95.88 86 THR A CA 1
ATOM 680 C C . THR A 1 86 ? 42.628 0.080 -42.196 1.00 95.88 86 THR A C 1
ATOM 682 O O . THR A 1 86 ? 41.464 0.300 -41.842 1.00 95.88 86 THR A O 1
ATOM 685 N N . GLN A 1 87 ? 43.471 -0.596 -41.422 1.00 96.50 87 GLN A N 1
ATOM 686 C CA . GLN A 1 87 ? 43.178 -0.943 -40.037 1.00 96.50 87 GLN A CA 1
ATOM 687 C C . GLN A 1 87 ? 42.897 0.316 -39.198 1.00 96.50 87 GLN A C 1
ATOM 689 O O . GLN A 1 87 ? 42.039 0.299 -38.315 1.00 96.50 87 GLN A O 1
ATOM 694 N N . GLU A 1 88 ? 43.578 1.429 -39.483 1.00 97.00 88 GLU A N 1
ATOM 695 C CA . GLU A 1 88 ? 43.343 2.695 -38.786 1.00 97.00 88 GLU A CA 1
ATOM 696 C C . GLU A 1 88 ? 41.899 3.187 -38.978 1.00 97.00 88 GLU A C 1
ATOM 698 O O . GLU A 1 88 ? 41.247 3.594 -38.015 1.00 97.00 88 GLU A O 1
ATOM 703 N N . GLU A 1 89 ? 41.362 3.109 -40.197 1.00 95.56 89 GLU A N 1
ATOM 704 C CA . GLU A 1 89 ? 39.974 3.486 -40.496 1.00 95.56 89 GLU A CA 1
ATOM 705 C C . GLU A 1 89 ? 38.957 2.579 -39.796 1.00 95.56 89 GLU A C 1
ATOM 707 O O . GLU A 1 89 ? 37.955 3.078 -39.277 1.00 95.56 89 GLU A O 1
ATOM 712 N N . TYR A 1 90 ? 39.239 1.275 -39.696 1.00 96.56 90 TYR A N 1
ATOM 713 C CA . TYR A 1 90 ? 38.416 0.347 -38.914 1.00 96.56 90 TYR A CA 1
ATOM 714 C C . TYR A 1 90 ? 38.318 0.779 -37.449 1.00 96.56 90 TYR A C 1
ATOM 716 O O . TYR A 1 90 ? 37.218 0.903 -36.907 1.00 96.56 90 TYR A O 1
ATOM 724 N N . TYR A 1 91 ? 39.452 1.071 -36.807 1.00 96.62 91 TYR A N 1
ATOM 725 C CA . TYR A 1 91 ? 39.447 1.485 -35.404 1.00 96.62 91 TYR A CA 1
ATOM 726 C C . TYR A 1 91 ? 38.903 2.907 -35.197 1.00 96.62 91 TYR A C 1
ATOM 728 O O . TYR A 1 91 ? 38.341 3.175 -34.136 1.00 96.62 91 TYR A O 1
ATOM 736 N N . LYS A 1 92 ? 38.966 3.797 -36.200 1.00 95.75 92 LYS A N 1
ATOM 737 C CA . LYS A 1 92 ? 38.261 5.096 -36.173 1.00 95.75 92 LYS A CA 1
ATOM 738 C C . LYS A 1 92 ? 36.744 4.922 -36.153 1.00 95.75 92 LYS A C 1
ATOM 740 O O . LYS A 1 92 ? 36.078 5.568 -35.347 1.00 95.75 92 LYS A O 1
ATOM 745 N N . LEU A 1 93 ? 36.198 4.039 -36.993 1.00 93.94 93 LEU A N 1
ATOM 746 C CA . LEU A 1 93 ? 34.766 3.727 -36.966 1.00 93.94 93 LEU A CA 1
ATOM 747 C C . LEU A 1 93 ? 34.383 3.003 -35.669 1.00 93.94 93 LEU A C 1
ATOM 749 O O . LEU A 1 93 ? 33.385 3.340 -35.040 1.00 93.94 93 LEU A O 1
ATOM 753 N N . SER A 1 94 ? 35.214 2.066 -35.213 1.00 95.50 94 SER A N 1
ATOM 754 C CA . SER A 1 94 ? 35.013 1.371 -33.940 1.00 95.50 94 SER A CA 1
ATOM 755 C C . SER A 1 94 ? 34.982 2.328 -32.746 1.00 95.50 94 SER A C 1
ATOM 757 O O . SER A 1 94 ? 34.140 2.188 -31.860 1.00 95.50 94 SER A O 1
ATOM 759 N N . ALA A 1 95 ? 35.830 3.362 -32.747 1.00 96.25 95 ALA A N 1
ATOM 760 C CA . ALA A 1 95 ? 35.867 4.372 -31.694 1.00 96.25 95 ALA A CA 1
ATOM 761 C C . ALA A 1 95 ? 34.540 5.135 -31.536 1.00 96.25 95 ALA A C 1
ATOM 763 O O . ALA A 1 95 ? 34.218 5.537 -30.419 1.00 96.25 95 ALA A O 1
ATOM 764 N N . PHE A 1 96 ? 33.753 5.295 -32.608 1.00 93.62 96 PHE A N 1
ATOM 765 C CA . PHE A 1 96 ? 32.410 5.879 -32.532 1.00 93.62 96 PHE A CA 1
ATOM 766 C C . PHE A 1 96 ? 31.463 5.009 -31.688 1.00 93.62 96 PHE A C 1
ATOM 768 O O . PHE A 1 96 ? 30.813 5.507 -30.772 1.00 93.62 96 PHE A O 1
ATOM 775 N N . PHE A 1 97 ? 31.433 3.695 -31.932 1.00 92.44 97 PHE A N 1
ATOM 776 C CA . PHE A 1 97 ? 30.591 2.756 -31.175 1.00 92.44 97 PHE A CA 1
ATOM 777 C C . PHE A 1 97 ? 31.150 2.421 -29.786 1.00 92.44 97 PHE A C 1
ATOM 779 O O . PHE A 1 97 ? 30.410 2.024 -28.882 1.00 92.44 97 PHE A O 1
ATOM 786 N N . ASN A 1 98 ? 32.443 2.653 -29.569 1.00 93.56 98 ASN A N 1
ATOM 787 C CA . ASN A 1 98 ? 33.116 2.502 -28.281 1.00 93.56 98 ASN A CA 1
ATOM 788 C C . ASN A 1 98 ? 32.770 3.616 -27.264 1.00 93.56 98 ASN A C 1
ATOM 790 O O . ASN A 1 98 ? 33.562 3.927 -26.377 1.00 93.56 98 ASN A O 1
ATOM 794 N N . GLN A 1 99 ? 31.598 4.236 -27.397 1.00 89.50 99 GLN A N 1
ATOM 795 C CA . GLN A 1 99 ? 31.059 5.245 -26.480 1.00 89.50 99 GLN A CA 1
ATOM 796 C C . GLN A 1 99 ? 29.782 4.771 -25.770 1.00 89.50 99 GLN A C 1
ATOM 798 O O . GLN A 1 99 ? 29.179 5.512 -24.994 1.00 89.50 99 GLN A O 1
ATOM 803 N N . THR A 1 100 ? 29.344 3.537 -26.031 1.00 84.25 100 THR A N 1
ATOM 804 C CA . THR A 1 100 ? 28.134 2.975 -25.424 1.00 84.25 100 THR A CA 1
ATOM 805 C C . THR A 1 100 ? 28.350 2.620 -23.942 1.00 84.25 100 THR A C 1
ATOM 807 O O . THR A 1 100 ? 29.453 2.242 -23.547 1.00 84.25 100 THR A O 1
ATOM 810 N N . PRO A 1 101 ? 27.303 2.680 -23.093 1.00 82.56 101 PRO A N 1
ATOM 811 C CA . PRO A 1 101 ? 27.407 2.373 -21.660 1.00 82.56 101 PRO A CA 1
ATOM 812 C C . PRO A 1 101 ? 27.508 0.866 -21.349 1.00 82.56 101 PRO A C 1
ATOM 814 O O . PRO A 1 101 ? 27.385 0.460 -20.192 1.00 82.56 101 PRO A O 1
ATOM 817 N N . VAL A 1 102 ? 27.677 0.012 -22.364 1.00 82.62 102 VAL A N 1
ATOM 818 C CA . VAL A 1 102 ? 27.745 -1.441 -22.191 1.00 82.62 102 VAL A CA 1
ATOM 819 C C . VAL A 1 102 ? 29.060 -1.824 -21.513 1.00 82.62 102 VAL A C 1
ATOM 821 O O . VAL A 1 102 ? 30.127 -1.366 -21.901 1.00 82.62 102 VAL A O 1
ATOM 824 N N . ASN A 1 103 ? 28.997 -2.672 -20.486 1.00 85.06 103 ASN A N 1
ATOM 825 C CA . ASN A 1 103 ? 30.164 -3.057 -19.679 1.00 85.06 103 ASN A CA 1
ATOM 826 C C . ASN A 1 103 ? 30.655 -4.492 -19.949 1.00 85.06 103 ASN A C 1
ATOM 828 O O . ASN A 1 103 ? 31.557 -4.967 -19.269 1.00 85.06 103 ASN A O 1
ATOM 832 N N . GLY A 1 104 ? 30.010 -5.200 -20.883 1.00 85.94 104 GLY A N 1
ATOM 833 C CA . GLY A 1 104 ? 30.348 -6.569 -21.279 1.00 85.94 104 GLY A CA 1
ATOM 834 C C . GLY A 1 104 ? 30.168 -7.649 -20.203 1.00 85.94 104 GLY A C 1
ATOM 835 O O . GLY A 1 104 ? 30.526 -8.798 -20.443 1.00 85.94 104 GLY A O 1
ATOM 836 N N . SER A 1 105 ? 29.558 -7.330 -19.052 1.00 81.62 105 SER A N 1
ATOM 837 C CA . SER A 1 105 ? 29.344 -8.269 -17.931 1.00 81.62 105 SER A CA 1
ATOM 838 C C . SER A 1 105 ? 28.645 -9.582 -18.315 1.00 81.62 105 SER A C 1
ATOM 840 O O . SER A 1 105 ? 28.857 -10.600 -17.653 1.00 81.62 105 SER A O 1
ATOM 842 N N . GLY A 1 106 ? 27.845 -9.571 -19.388 1.00 70.56 106 GLY A N 1
ATOM 843 C CA . GLY A 1 106 ? 27.064 -10.728 -19.823 1.00 70.56 106 GLY A CA 1
ATOM 844 C C . GLY A 1 106 ? 26.029 -11.148 -18.773 1.00 70.56 106 GLY A C 1
ATOM 845 O O . GLY A 1 106 ? 25.815 -10.459 -17.779 1.00 70.56 106 GLY A O 1
ATOM 846 N N . ARG A 1 107 ? 25.388 -12.304 -18.970 1.00 71.50 107 ARG A N 1
ATOM 847 C CA . ARG A 1 107 ? 24.378 -12.942 -18.089 1.00 71.50 107 ARG A CA 1
ATOM 848 C C . ARG A 1 107 ? 22.934 -12.456 -18.233 1.00 71.50 107 ARG A C 1
ATOM 850 O O . ARG A 1 107 ? 22.068 -13.306 -18.411 1.00 71.50 107 ARG A O 1
ATOM 857 N N . ASP A 1 108 ? 22.647 -11.152 -18.175 1.00 76.12 108 ASP A N 1
ATOM 858 C CA . ASP A 1 108 ? 21.280 -10.640 -18.414 1.00 76.12 108 ASP A CA 1
ATOM 859 C C . ASP A 1 108 ? 21.182 -9.981 -19.804 1.00 76.12 108 ASP A C 1
ATOM 861 O O . ASP A 1 108 ? 21.808 -8.938 -20.033 1.00 76.12 108 ASP A O 1
ATOM 865 N N . PRO A 1 109 ? 20.373 -10.526 -20.736 1.00 71.38 109 PRO A N 1
ATOM 866 C CA . PRO A 1 109 ? 20.139 -9.886 -22.030 1.00 71.38 109 PRO A CA 1
ATOM 867 C C . PRO A 1 109 ? 19.465 -8.510 -21.907 1.00 71.38 109 PRO A C 1
ATOM 869 O O . PRO A 1 109 ? 19.509 -7.708 -22.836 1.00 71.38 109 PRO A O 1
ATOM 872 N N . ARG A 1 110 ? 18.883 -8.180 -20.750 1.00 77.56 110 ARG A N 1
ATOM 873 C CA . ARG A 1 110 ? 18.263 -6.883 -20.448 1.00 77.56 110 ARG A CA 1
ATOM 874 C C . ARG A 1 110 ? 19.269 -5.915 -19.825 1.00 77.56 110 ARG A C 1
ATOM 876 O O . ARG A 1 110 ? 19.018 -5.325 -18.777 1.00 77.56 110 ARG A O 1
ATOM 883 N N . THR A 1 111 ? 20.412 -5.726 -20.477 1.00 77.31 111 THR A N 1
ATOM 884 C CA . THR A 1 111 ? 21.367 -4.692 -20.053 1.00 77.31 111 THR A CA 1
ATOM 885 C C . THR A 1 111 ? 20.745 -3.298 -20.269 1.00 77.31 111 THR A C 1
ATOM 887 O O . THR A 1 111 ? 20.155 -3.067 -21.330 1.00 77.31 111 THR A O 1
ATOM 890 N N . PRO A 1 112 ? 20.829 -2.359 -19.310 1.00 79.62 112 PRO A N 1
ATOM 891 C CA . PRO A 1 112 ? 20.347 -0.995 -19.506 1.00 79.62 112 PRO A CA 1
ATOM 892 C C . PRO A 1 112 ? 21.012 -0.284 -20.702 1.00 79.62 112 PRO A C 1
ATOM 894 O O . PRO A 1 112 ? 22.191 -0.519 -20.963 1.00 79.62 112 PRO A O 1
ATOM 897 N N . PRO A 1 113 ? 20.288 0.601 -21.413 1.00 81.69 113 PRO A N 1
ATOM 898 C CA . PRO A 1 113 ? 18.888 0.974 -21.191 1.00 81.69 113 PRO A CA 1
ATOM 899 C C . PRO A 1 113 ? 17.905 -0.130 -21.622 1.00 81.69 113 PRO A C 1
ATOM 901 O O . PRO A 1 113 ? 18.080 -0.762 -22.659 1.00 81.69 113 PRO A O 1
ATOM 904 N N . VAL A 1 114 ? 16.846 -0.362 -20.842 1.00 84.00 114 VAL A N 1
ATOM 905 C CA . VAL A 1 114 ? 15.777 -1.322 -21.176 1.00 84.00 114 VAL A CA 1
ATOM 906 C C . VAL A 1 114 ? 14.512 -0.545 -21.511 1.00 84.00 114 VAL A C 1
ATOM 908 O O . VAL A 1 114 ? 14.024 0.232 -20.693 1.00 84.00 114 VAL A O 1
ATOM 911 N N . LEU A 1 115 ? 13.971 -0.757 -22.710 1.00 85.31 115 LEU A N 1
ATOM 912 C CA . LEU A 1 115 ? 12.716 -0.145 -23.131 1.00 85.31 115 LEU A CA 1
ATOM 913 C C . LEU A 1 115 ? 11.566 -1.120 -22.875 1.00 85.31 115 LEU A C 1
ATOM 915 O O . LEU A 1 115 ? 11.499 -2.188 -23.481 1.00 85.31 115 LEU A O 1
ATOM 919 N N . ALA A 1 116 ? 10.640 -0.751 -21.990 1.00 82.75 116 ALA A N 1
ATOM 920 C CA . ALA A 1 116 ? 9.414 -1.513 -21.799 1.00 82.75 116 ALA A CA 1
ATOM 921 C C . ALA A 1 116 ? 8.505 -1.320 -23.020 1.00 82.75 116 ALA A C 1
ATOM 923 O O . ALA A 1 116 ? 7.904 -0.261 -23.208 1.00 82.75 116 ALA A O 1
ATOM 924 N N . VAL A 1 117 ? 8.403 -2.349 -23.859 1.00 77.94 117 VAL A N 1
ATOM 925 C CA . VAL A 1 117 ? 7.530 -2.329 -25.033 1.00 77.94 117 VAL A CA 1
ATOM 926 C C . VAL A 1 117 ? 6.264 -3.129 -24.729 1.00 77.94 117 VAL A C 1
ATOM 928 O O . VAL A 1 117 ? 6.301 -4.236 -24.193 1.00 77.94 117 VAL A O 1
ATOM 931 N N . ALA A 1 118 ? 5.111 -2.542 -25.023 1.00 76.75 118 ALA A N 1
ATOM 932 C CA . ALA A 1 118 ? 3.811 -3.194 -24.934 1.00 76.75 118 ALA A CA 1
ATOM 933 C C . ALA A 1 118 ? 3.300 -3.481 -26.342 1.00 76.75 118 ALA A C 1
ATOM 935 O O . ALA A 1 118 ? 3.430 -2.622 -27.218 1.00 76.75 118 ALA A O 1
ATOM 936 N N . THR A 1 119 ? 2.678 -4.643 -26.547 1.00 78.00 119 THR A N 1
ATOM 937 C CA . THR A 1 119 ? 1.884 -4.873 -27.757 1.00 78.00 119 THR A CA 1
ATOM 938 C C . THR A 1 119 ? 0.725 -3.875 -27.801 1.00 78.00 119 THR A C 1
ATOM 940 O O . THR A 1 119 ? 0.270 -3.396 -26.759 1.00 78.00 119 THR A O 1
ATOM 943 N N . GLY A 1 120 ? 0.232 -3.552 -29.001 1.00 79.00 120 GLY A N 1
ATOM 944 C CA . GLY A 1 120 ? -0.918 -2.651 -29.152 1.00 79.00 120 GLY A CA 1
ATOM 945 C C . GLY A 1 120 ? -2.144 -3.134 -28.369 1.00 79.00 120 GLY A C 1
ATOM 946 O O . GLY A 1 120 ? -2.794 -2.339 -27.697 1.00 79.00 120 GLY A O 1
ATOM 947 N N . GLU A 1 121 ? -2.388 -4.446 -28.367 1.00 83.19 121 GLU A N 1
ATOM 948 C CA . GLU A 1 121 ? -3.451 -5.086 -27.586 1.00 83.19 121 GLU A CA 1
ATOM 949 C C . GLU A 1 121 ? -3.269 -4.887 -26.075 1.00 83.19 121 GLU A C 1
ATOM 951 O O . GLU A 1 121 ? -4.213 -4.490 -25.392 1.00 83.19 121 GLU A O 1
ATOM 956 N N . ARG A 1 122 ? -2.047 -5.082 -25.548 1.00 86.38 122 ARG A N 1
ATOM 957 C CA . ARG A 1 122 ? -1.762 -4.838 -24.127 1.00 86.38 122 ARG A CA 1
ATOM 958 C C . ARG A 1 122 ? -2.003 -3.376 -23.759 1.00 86.38 122 ARG A C 1
ATOM 960 O O . ARG A 1 122 ? -2.666 -3.129 -22.760 1.00 86.38 122 ARG A O 1
ATOM 967 N N . LYS A 1 123 ? -1.538 -2.422 -24.577 1.00 84.56 123 LYS A N 1
ATOM 968 C CA . LYS A 1 123 ? -1.776 -0.984 -24.337 1.00 84.56 123 LYS A CA 1
ATOM 969 C C . LYS A 1 123 ? -3.265 -0.647 -24.319 1.00 84.56 123 LYS A C 1
ATOM 971 O O . LYS A 1 123 ? -3.714 0.091 -23.450 1.00 84.56 123 LYS A O 1
ATOM 976 N N . ALA A 1 124 ? -4.030 -1.185 -25.271 1.00 87.56 124 ALA A N 1
ATOM 977 C CA . ALA A 1 124 ? -5.471 -0.964 -25.336 1.00 87.56 124 ALA A CA 1
ATOM 978 C C . ALA A 1 124 ? -6.180 -1.526 -24.096 1.00 87.56 124 ALA A C 1
ATOM 980 O O . ALA A 1 124 ? -7.049 -0.867 -23.527 1.00 87.56 124 ALA A O 1
ATOM 981 N N . ARG A 1 125 ? -5.767 -2.716 -23.643 1.00 91.75 125 ARG A N 1
ATOM 982 C CA . ARG A 1 125 ? -6.290 -3.336 -22.424 1.00 91.75 125 ARG A CA 1
ATOM 983 C C . ARG A 1 125 ? -5.935 -2.541 -21.169 1.00 91.75 125 ARG A C 1
ATOM 985 O O . ARG A 1 125 ? -6.795 -2.367 -20.316 1.00 91.75 125 ARG A O 1
ATOM 992 N N . GLU A 1 126 ? -4.708 -2.042 -21.061 1.00 89.25 126 GLU A N 1
ATOM 993 C CA . GLU A 1 126 ? -4.279 -1.186 -19.946 1.00 89.25 126 GLU A CA 1
ATOM 994 C C . GLU A 1 126 ? -5.104 0.098 -19.880 1.00 89.25 126 GLU A C 1
ATOM 996 O O . GLU A 1 126 ? -5.679 0.391 -18.836 1.00 89.25 126 GLU A O 1
ATOM 1001 N N . ALA A 1 127 ? -5.274 0.795 -21.005 1.00 92.50 127 ALA A N 1
ATOM 1002 C CA . ALA A 1 127 ? -6.096 2.001 -21.063 1.00 92.50 127 ALA A CA 1
ATOM 1003 C C . ALA A 1 127 ? -7.573 1.734 -20.704 1.00 92.50 127 ALA A C 1
ATOM 1005 O O . ALA A 1 127 ? -8.219 2.558 -20.053 1.00 92.50 127 ALA A O 1
ATOM 1006 N N . ALA A 1 128 ? -8.120 0.582 -21.109 1.00 95.50 128 ALA A N 1
ATOM 1007 C CA . ALA A 1 128 ? -9.475 0.177 -20.737 1.00 95.50 128 ALA A CA 1
ATOM 1008 C C . ALA A 1 128 ? -9.598 -0.075 -19.224 1.00 95.50 128 ALA A C 1
ATOM 1010 O O . ALA A 1 128 ? -10.493 0.473 -18.583 1.00 95.50 128 ALA A O 1
ATOM 1011 N N . LEU A 1 129 ? -8.657 -0.828 -18.646 1.00 96.81 129 LEU A N 1
ATOM 1012 C CA . LEU A 1 129 ? -8.625 -1.119 -17.211 1.00 96.81 129 LEU A CA 1
ATOM 1013 C C . LEU A 1 129 ? -8.440 0.146 -16.368 1.00 96.81 129 LEU A C 1
ATOM 1015 O O . LEU A 1 129 ? -9.097 0.302 -15.344 1.00 96.81 129 LEU A O 1
ATOM 1019 N N . GLU A 1 130 ? -7.590 1.080 -16.793 1.00 96.38 130 GLU A N 1
ATOM 1020 C CA . GLU A 1 130 ? -7.416 2.363 -16.104 1.00 96.38 130 GLU A CA 1
ATOM 1021 C C . GLU A 1 130 ? -8.725 3.159 -16.047 1.00 96.38 130 GLU A C 1
ATOM 1023 O O . GLU A 1 130 ? -9.060 3.744 -15.012 1.00 96.38 130 GLU A O 1
ATOM 1028 N N . LYS A 1 131 ? -9.505 3.132 -17.132 1.00 97.19 131 LYS A N 1
ATOM 1029 C CA . LYS A 1 131 ? -10.821 3.772 -17.186 1.00 97.19 131 LYS A CA 1
ATOM 1030 C C . LYS A 1 131 ? -11.825 3.097 -16.246 1.00 97.19 131 LYS A C 1
ATOM 1032 O O . LYS A 1 131 ? -12.562 3.801 -15.556 1.00 97.19 131 LYS A O 1
ATOM 1037 N N . GLU A 1 132 ? -11.842 1.767 -16.190 1.00 97.62 132 GLU A N 1
ATOM 1038 C CA . GLU A 1 132 ? -12.689 1.002 -15.261 1.00 97.62 132 GLU A CA 1
ATOM 1039 C C . GLU A 1 132 ? -12.324 1.281 -13.798 1.00 97.62 132 GLU A C 1
ATOM 1041 O O . GLU A 1 132 ? -13.197 1.573 -12.982 1.00 97.62 132 GLU A O 1
ATOM 1046 N N . ILE A 1 133 ? -11.029 1.287 -13.467 1.00 97.50 133 ILE A N 1
ATOM 1047 C CA . ILE A 1 133 ? -10.539 1.611 -12.120 1.00 97.50 133 ILE A CA 1
ATOM 1048 C C . ILE A 1 133 ? -10.968 3.022 -11.715 1.00 97.50 133 ILE A C 1
ATOM 1050 O O . ILE A 1 133 ? -11.421 3.232 -10.588 1.00 97.50 133 ILE A O 1
ATOM 1054 N N . ALA A 1 134 ? -10.834 3.997 -12.615 1.00 97.69 134 ALA A N 1
ATOM 1055 C CA . ALA A 1 134 ? -11.256 5.367 -12.348 1.00 97.69 134 ALA A CA 1
ATOM 1056 C C . ALA A 1 134 ? -12.770 5.461 -12.091 1.00 97.69 134 ALA A C 1
ATOM 1058 O O . ALA A 1 134 ? -13.185 6.163 -11.167 1.00 97.69 134 ALA A O 1
ATOM 1059 N N . ALA A 1 135 ? -13.583 4.725 -12.857 1.00 97.50 135 ALA A N 1
ATOM 1060 C CA . ALA A 1 135 ? -15.028 4.657 -12.654 1.00 97.50 135 ALA A CA 1
ATOM 1061 C C . ALA A 1 135 ? -15.378 4.043 -11.289 1.00 97.50 135 ALA A C 1
ATOM 1063 O O . ALA A 1 135 ? -16.051 4.683 -10.487 1.00 97.50 135 ALA A O 1
ATOM 1064 N N . HIS A 1 136 ? -14.827 2.873 -10.961 1.00 97.38 136 HIS A N 1
ATOM 1065 C CA . HIS A 1 136 ? -15.103 2.204 -9.687 1.00 97.38 136 HIS A CA 1
ATOM 1066 C C . HIS A 1 136 ? -14.642 2.999 -8.464 1.00 97.38 136 HIS A C 1
ATOM 1068 O O . HIS A 1 136 ? -15.312 2.991 -7.434 1.00 97.38 136 HIS A O 1
ATOM 1074 N N . ARG A 1 137 ? -13.523 3.727 -8.560 1.00 97.06 137 ARG A N 1
ATOM 1075 C CA . ARG A 1 137 ? -13.092 4.636 -7.486 1.00 97.06 137 ARG A CA 1
ATOM 1076 C C . ARG A 1 137 ? -14.102 5.751 -7.245 1.00 97.06 137 ARG A C 1
ATOM 1078 O O . ARG A 1 137 ? -14.355 6.092 -6.093 1.00 97.06 137 ARG A O 1
ATOM 1085 N N . LYS A 1 138 ? -14.678 6.300 -8.316 1.00 97.31 138 LYS A N 1
ATOM 1086 C CA . LYS A 1 138 ? -15.730 7.313 -8.219 1.00 97.31 138 LYS A CA 1
ATOM 1087 C C . LYS A 1 138 ? -17.000 6.730 -7.597 1.00 97.31 138 LYS A C 1
ATOM 1089 O O . LYS A 1 138 ? -17.556 7.347 -6.697 1.00 97.31 138 LYS A O 1
ATOM 1094 N N . ASP A 1 139 ? -17.415 5.539 -8.022 1.00 96.12 139 ASP A N 1
ATOM 1095 C CA . ASP A 1 139 ? -18.596 4.865 -7.469 1.00 96.12 139 ASP A CA 1
ATOM 1096 C C . ASP A 1 139 ? -18.435 4.580 -5.972 1.00 96.12 139 ASP A C 1
ATOM 1098 O O . ASP A 1 139 ? -19.352 4.822 -5.190 1.00 96.12 139 ASP A O 1
ATOM 1102 N N . LEU A 1 140 ? -17.250 4.124 -5.554 1.00 95.50 140 LEU A N 1
ATOM 1103 C CA . LEU A 1 140 ? -16.944 3.868 -4.149 1.00 95.50 140 LEU A CA 1
ATOM 1104 C C . LEU A 1 140 ? -16.957 5.153 -3.315 1.00 95.50 140 LEU A C 1
ATOM 1106 O O . LEU A 1 140 ? -17.486 5.145 -2.206 1.00 95.50 140 LEU A O 1
ATOM 1110 N N . ALA A 1 141 ? -16.406 6.250 -3.840 1.00 94.50 141 ALA A N 1
ATOM 1111 C CA . ALA A 1 141 ? -16.444 7.547 -3.170 1.00 94.50 141 ALA A CA 1
ATOM 1112 C C . ALA A 1 141 ? -17.888 8.042 -2.988 1.00 94.50 141 ALA A C 1
ATOM 1114 O O . ALA A 1 141 ? -18.274 8.388 -1.873 1.00 94.50 141 ALA A O 1
ATOM 1115 N N . ASN A 1 142 ? -18.706 7.979 -4.043 1.00 94.88 142 ASN A N 1
ATOM 1116 C CA . ASN A 1 142 ? -20.121 8.352 -3.979 1.00 94.88 142 ASN A CA 1
ATOM 1117 C C . ASN A 1 142 ? -20.884 7.485 -2.969 1.00 94.88 142 ASN A C 1
ATOM 1119 O O . ASN A 1 142 ? -21.623 8.001 -2.136 1.00 94.88 142 ASN A O 1
ATOM 1123 N N . LEU A 1 143 ? -20.670 6.164 -3.000 1.00 93.06 143 LEU A N 1
ATOM 1124 C CA . LEU A 1 143 ? -21.292 5.245 -2.051 1.00 93.06 143 LEU A CA 1
ATOM 1125 C C . LEU A 1 143 ? -20.893 5.579 -0.610 1.00 93.06 143 LEU A C 1
ATOM 1127 O O . LEU A 1 143 ? -21.732 5.526 0.282 1.00 93.06 143 LEU A O 1
ATOM 1131 N N . HIS A 1 144 ? -19.630 5.930 -0.367 1.00 87.31 144 HIS A N 1
ATOM 1132 C CA . HIS A 1 144 ? -19.165 6.319 0.960 1.00 87.31 144 HIS A CA 1
ATOM 1133 C C . HIS A 1 144 ? -19.865 7.592 1.458 1.00 87.31 144 HIS A C 1
ATOM 1135 O O . HIS A 1 144 ? -20.347 7.620 2.591 1.00 87.31 144 HIS A O 1
ATOM 1141 N N . GLU A 1 145 ? -19.988 8.612 0.605 1.00 88.94 145 GLU A N 1
ATOM 1142 C CA . GLU A 1 145 ? -20.719 9.844 0.926 1.00 88.94 145 GLU A CA 1
ATOM 1143 C C . GLU A 1 145 ? -22.209 9.585 1.197 1.00 88.94 145 GLU A C 1
ATOM 1145 O O . GLU A 1 145 ? -22.771 10.156 2.131 1.00 88.94 145 GLU A O 1
ATOM 1150 N N . GLU A 1 146 ? -22.845 8.684 0.443 1.00 90.38 146 GLU A N 1
ATOM 1151 C CA . GLU A 1 146 ? -24.239 8.282 0.663 1.00 90.38 146 GLU A CA 1
ATOM 1152 C C . GLU A 1 146 ? -24.434 7.438 1.931 1.00 90.38 146 GLU A C 1
ATOM 1154 O O . GLU A 1 146 ? -25.475 7.529 2.593 1.00 90.38 146 GLU A O 1
ATOM 1159 N N . LEU A 1 147 ? -23.462 6.591 2.279 1.00 87.50 147 LEU A N 1
ATOM 1160 C CA . LEU A 1 147 ? -23.555 5.688 3.424 1.00 87.50 147 LEU A CA 1
ATOM 1161 C C . LEU A 1 147 ? -23.505 6.433 4.754 1.00 87.50 147 LEU A C 1
ATOM 1163 O O . LEU A 1 147 ? -24.220 6.034 5.666 1.00 87.50 147 LEU A O 1
ATOM 1167 N N . ILE A 1 148 ? -22.736 7.515 4.872 1.00 79.25 148 ILE A N 1
ATOM 1168 C CA . ILE A 1 148 ? -22.607 8.279 6.125 1.00 79.25 148 ILE A CA 1
ATOM 1169 C C . ILE A 1 148 ? -23.978 8.718 6.690 1.00 79.25 148 ILE A C 1
ATOM 1171 O O . ILE A 1 148 ? -24.304 8.342 7.823 1.00 79.25 148 ILE A O 1
ATOM 1175 N N . PRO A 1 149 ? -24.833 9.454 5.948 1.00 83.56 149 PRO A N 1
ATOM 1176 C CA . PRO A 1 149 ? -26.145 9.848 6.456 1.00 83.56 149 PRO A CA 1
ATOM 1177 C C . PRO A 1 149 ? -27.106 8.658 6.585 1.00 83.56 149 PRO A C 1
ATOM 1179 O O . PRO A 1 149 ? -27.905 8.615 7.523 1.00 83.56 149 PRO A O 1
ATOM 1182 N N . ARG A 1 150 ? -27.028 7.666 5.683 1.00 86.88 150 ARG A N 1
ATOM 1183 C CA . ARG A 1 150 ? -27.897 6.476 5.724 1.00 86.88 150 ARG A CA 1
ATOM 1184 C C . ARG A 1 150 ? -27.603 5.583 6.924 1.00 86.88 150 ARG A C 1
ATOM 1186 O O . ARG A 1 150 ? -28.542 5.063 7.518 1.00 86.88 150 ARG A O 1
ATOM 1193 N N . GLN A 1 151 ? -26.336 5.430 7.295 1.00 82.00 151 GLN A N 1
ATOM 1194 C CA . GLN A 1 151 ? -25.912 4.666 8.460 1.00 82.00 151 GLN A CA 1
ATOM 1195 C C . GLN A 1 151 ? -26.406 5.338 9.735 1.00 82.00 151 GLN A C 1
ATOM 1197 O O . GLN A 1 151 ? -27.055 4.679 10.537 1.00 82.00 151 GLN A O 1
ATOM 1202 N N . ALA A 1 152 ? -26.189 6.646 9.897 1.00 77.31 152 ALA A N 1
ATOM 1203 C CA . ALA A 1 152 ? -26.677 7.367 11.072 1.00 77.31 152 ALA A CA 1
ATOM 1204 C C . ALA A 1 152 ? -28.209 7.259 11.220 1.00 77.31 152 ALA A C 1
ATOM 1206 O O . ALA A 1 152 ? -28.717 7.005 12.316 1.00 77.31 152 ALA A O 1
ATOM 1207 N N . ALA A 1 153 ? -28.951 7.394 10.114 1.00 83.81 153 ALA A N 1
ATOM 1208 C CA . ALA A 1 153 ? -30.403 7.223 10.101 1.00 83.81 153 ALA A CA 1
ATOM 1209 C C . ALA A 1 153 ? -30.830 5.779 10.424 1.00 83.81 153 ALA A C 1
ATOM 1211 O O . ALA A 1 153 ? -31.750 5.574 11.215 1.00 83.81 153 ALA A O 1
ATOM 1212 N N . TRP A 1 154 ? -30.147 4.780 9.859 1.00 84.69 154 TRP A N 1
ATOM 1213 C CA . TRP A 1 154 ? -30.393 3.367 10.147 1.00 84.69 154 TRP A CA 1
ATOM 1214 C C . TRP A 1 154 ? -30.101 3.030 11.613 1.00 84.69 154 TRP A C 1
ATOM 1216 O O . TRP A 1 154 ? -30.956 2.449 12.277 1.00 84.69 154 TRP A O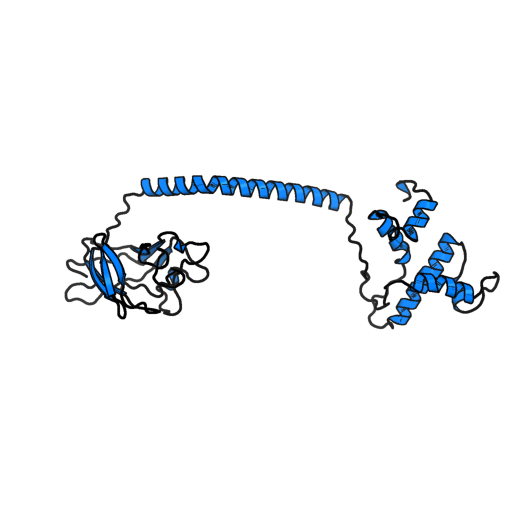 1
ATOM 1226 N N . GLU A 1 155 ? -28.961 3.453 12.161 1.00 78.69 155 GLU A N 1
ATOM 1227 C CA . GLU A 1 155 ? -28.618 3.245 13.571 1.00 78.69 155 GLU A CA 1
ATOM 1228 C C . GLU A 1 155 ? -29.650 3.890 14.503 1.00 78.69 155 GLU A C 1
ATOM 1230 O O . GLU A 1 155 ? -30.026 3.298 15.515 1.00 78.69 155 GLU A O 1
ATOM 1235 N N . LYS A 1 156 ? -30.146 5.088 14.160 1.00 77.62 156 LYS A N 1
ATOM 1236 C CA . LYS A 1 156 ? -31.239 5.731 14.897 1.00 77.62 156 LYS A CA 1
ATOM 1237 C C . LYS A 1 156 ? -32.519 4.895 14.838 1.00 77.62 156 LYS A C 1
ATOM 1239 O O . LYS A 1 156 ? -33.084 4.607 15.885 1.00 77.62 156 LYS A O 1
ATOM 1244 N N . SER A 1 157 ? -32.924 4.436 13.651 1.00 80.31 157 SER A N 1
ATOM 1245 C CA . SER A 1 157 ? -34.115 3.583 13.510 1.00 80.31 157 SER A CA 1
ATOM 1246 C C . SER A 1 157 ? -34.006 2.286 14.314 1.00 80.31 157 SER A C 1
ATOM 1248 O O . SER A 1 157 ? -34.983 1.847 14.906 1.00 80.31 157 SER A O 1
ATOM 1250 N N . ARG A 1 158 ? -32.802 1.705 14.416 1.00 77.31 158 ARG A N 1
ATOM 1251 C CA . ARG A 1 158 ? -32.559 0.500 15.218 1.00 77.31 158 ARG A CA 1
ATOM 1252 C C . ARG A 1 158 ? -32.647 0.771 16.716 1.00 77.31 158 ARG A C 1
ATOM 1254 O O . ARG A 1 158 ? -33.196 -0.061 17.428 1.00 77.31 158 ARG A O 1
ATOM 1261 N N . ARG A 1 159 ? -32.155 1.924 17.183 1.00 66.38 159 ARG A N 1
ATOM 1262 C CA . ARG A 1 159 ? -32.309 2.364 18.581 1.00 66.38 159 ARG A CA 1
ATOM 1263 C C . ARG A 1 159 ? -33.775 2.599 18.950 1.00 66.38 159 ARG A C 1
ATOM 1265 O O . ARG A 1 159 ? -34.194 2.160 20.015 1.00 66.38 159 ARG A O 1
ATOM 1272 N N . ASP A 1 160 ? -34.542 3.225 18.061 1.00 65.62 160 ASP A N 1
ATOM 1273 C CA . ASP A 1 160 ? -35.959 3.530 18.294 1.00 65.62 160 ASP A CA 1
ATOM 1274 C C . ASP A 1 160 ? -36.847 2.265 18.211 1.00 65.62 160 ASP A C 1
ATOM 1276 O O . ASP A 1 160 ? -37.819 2.146 18.950 1.00 65.62 160 ASP A O 1
ATOM 1280 N N . GLU A 1 161 ? -36.497 1.285 17.365 1.00 63.19 161 GLU A N 1
ATOM 1281 C CA . GLU A 1 161 ? -37.194 -0.013 17.264 1.00 63.19 161 GLU A CA 1
ATOM 1282 C C . GLU A 1 161 ? -36.854 -0.994 18.408 1.00 63.19 161 GLU A C 1
ATOM 1284 O O . GLU A 1 161 ? -37.618 -1.926 18.655 1.00 63.19 161 GLU A O 1
ATOM 1289 N N . GLN A 1 162 ? -35.723 -0.819 19.107 1.00 55.03 162 GLN A N 1
ATOM 1290 C CA . GLN A 1 162 ? -35.248 -1.706 20.187 1.00 55.03 162 GLN A CA 1
ATOM 1291 C C . GLN A 1 162 ? -35.184 -1.018 21.557 1.00 55.03 162 GLN A C 1
ATOM 1293 O O . GLN A 1 162 ? -34.298 -1.302 22.365 1.00 55.03 162 GLN A O 1
ATOM 1298 N N . SER A 1 163 ? -36.137 -0.139 21.866 1.00 52.19 163 SER A N 1
ATOM 1299 C CA . SER A 1 163 ? -36.196 0.548 23.162 1.00 52.19 163 SER A CA 1
ATOM 1300 C C . SER A 1 163 ? -36.581 -0.346 24.356 1.00 52.19 163 SER A C 1
ATOM 1302 O O . SER A 1 163 ? -36.804 0.190 25.437 1.00 52.19 163 SER A O 1
ATOM 1304 N N . ASP A 1 164 ? -36.685 -1.673 24.199 1.00 55.03 164 ASP A N 1
ATOM 1305 C CA . ASP A 1 164 ? -37.347 -2.545 25.187 1.00 55.03 164 ASP A CA 1
ATOM 1306 C C . ASP A 1 164 ? -36.587 -3.838 25.551 1.00 55.03 164 ASP A C 1
ATOM 1308 O O . ASP A 1 164 ? -37.178 -4.873 25.853 1.00 55.03 164 ASP A O 1
ATOM 1312 N N . HIS A 1 165 ? -35.250 -3.815 25.558 1.00 59.25 165 HIS A N 1
ATOM 1313 C CA . HIS A 1 165 ? -34.448 -5.016 25.871 1.00 59.25 165 HIS A CA 1
ATOM 1314 C C . HIS A 1 165 ? -34.126 -5.224 27.354 1.00 59.25 165 HIS A C 1
ATOM 1316 O O . HIS A 1 165 ? -33.044 -5.704 27.679 1.00 59.25 165 HIS A O 1
ATOM 1322 N N . GLY A 1 166 ? -35.029 -4.878 28.275 1.00 72.12 166 GLY A N 1
ATOM 1323 C CA . GLY A 1 166 ? -34.911 -5.295 29.684 1.00 72.12 166 GLY A CA 1
ATOM 1324 C C . GLY A 1 166 ? -33.629 -4.859 30.418 1.00 72.12 166 GLY A C 1
ATOM 1325 O O . GLY A 1 166 ? -33.332 -5.382 31.493 1.00 72.12 166 GLY A O 1
ATOM 1326 N N . TRP A 1 167 ? -32.859 -3.914 29.868 1.00 85.44 167 TRP A N 1
ATOM 1327 C CA . TRP A 1 167 ? -31.681 -3.362 30.527 1.00 85.44 167 TRP A CA 1
ATOM 1328 C C . TRP A 1 167 ? -32.123 -2.522 31.721 1.00 85.44 167 TRP A C 1
ATOM 1330 O O . TRP A 1 167 ? -32.919 -1.596 31.586 1.00 85.44 167 TRP A O 1
ATOM 1340 N N . SER A 1 168 ? -31.596 -2.843 32.899 1.00 87.94 168 SER A N 1
ATOM 1341 C CA . SER A 1 168 ? -31.807 -2.058 34.115 1.00 87.94 168 SER A CA 1
ATOM 1342 C C . SER A 1 168 ? -30.486 -1.444 34.550 1.00 87.94 168 SER A C 1
ATOM 1344 O O . SER A 1 168 ? -29.481 -2.148 34.654 1.00 87.94 168 SER A O 1
ATOM 1346 N N . ILE A 1 169 ? -30.491 -0.137 34.812 1.00 88.06 169 ILE A N 1
ATOM 1347 C CA . ILE A 1 169 ? -29.338 0.552 35.393 1.00 88.06 169 ILE A CA 1
ATOM 1348 C C . ILE A 1 169 ? -29.159 0.037 36.823 1.00 88.06 169 ILE A C 1
ATOM 1350 O O . ILE A 1 169 ? -30.097 0.070 37.623 1.00 88.06 169 ILE A O 1
ATOM 1354 N N . LEU A 1 170 ? -27.963 -0.458 37.138 1.00 88.62 170 LEU A N 1
ATOM 1355 C CA . LEU A 1 170 ? -27.627 -0.914 38.483 1.00 88.62 170 LEU A CA 1
ATOM 1356 C C . LEU A 1 170 ? -27.400 0.297 39.391 1.00 88.62 170 LEU A C 1
ATOM 1358 O O . LEU A 1 170 ? -26.630 1.196 39.055 1.00 88.62 170 LEU A O 1
ATOM 1362 N N . SER A 1 171 ? -28.061 0.322 40.548 1.00 86.69 171 SER A N 1
ATOM 1363 C CA . SER A 1 171 ? -27.837 1.369 41.545 1.00 86.69 171 SER A CA 1
ATOM 1364 C C . SER A 1 171 ? -26.526 1.093 42.274 1.00 86.69 171 SER A C 1
ATOM 1366 O O . SER A 1 171 ? -26.408 0.108 43.004 1.00 86.69 171 SER A O 1
ATOM 1368 N N . VAL A 1 172 ? -25.522 1.939 42.036 1.00 91.38 172 VAL A N 1
ATOM 1369 C CA . VAL A 1 172 ? -24.222 1.849 42.706 1.00 91.38 172 VAL A CA 1
ATOM 1370 C C . VAL A 1 172 ? -24.342 2.460 44.097 1.00 91.38 172 VAL A C 1
ATOM 1372 O O . VAL A 1 172 ? -24.575 3.658 44.239 1.00 91.38 172 VAL A O 1
ATOM 1375 N N . ASN A 1 173 ? -24.153 1.637 45.124 1.00 90.00 173 ASN A N 1
ATOM 1376 C CA . ASN A 1 173 ? -24.263 2.054 46.523 1.00 90.00 173 ASN A CA 1
ATOM 1377 C C . ASN A 1 173 ? -22.890 2.422 47.108 1.00 90.00 173 ASN A C 1
ATOM 1379 O O . ASN A 1 173 ? -22.793 3.203 48.052 1.00 90.00 173 ASN A O 1
ATOM 1383 N N . SER A 1 174 ? -21.813 1.868 46.545 1.00 94.06 174 SER A N 1
ATOM 1384 C CA . SER A 1 174 ? -20.437 2.190 46.922 1.00 94.06 174 SER A CA 1
ATOM 1385 C C . SER A 1 174 ? -19.522 2.115 45.706 1.00 94.06 174 SER A C 1
ATOM 1387 O O . SER A 1 174 ? -19.546 1.133 44.968 1.00 94.06 174 SER A O 1
ATOM 1389 N N . ALA A 1 175 ? -18.672 3.126 45.541 1.00 96.69 175 ALA A N 1
ATOM 1390 C CA . ALA A 1 175 ? -17.612 3.162 44.546 1.00 96.69 175 ALA A CA 1
ATOM 1391 C C . ALA A 1 175 ? -16.299 3.538 45.233 1.00 96.69 175 ALA A C 1
ATOM 1393 O O . ALA A 1 175 ? -16.200 4.589 45.868 1.00 96.69 175 ALA A O 1
ATOM 1394 N N . ARG A 1 176 ? -15.294 2.668 45.141 1.00 97.50 176 ARG A N 1
ATOM 1395 C CA . ARG A 1 176 ? -13.959 2.911 45.698 1.00 97.50 176 ARG A CA 1
ATOM 1396 C C . ARG A 1 176 ? -12.901 2.577 44.663 1.00 97.50 176 ARG A C 1
ATOM 1398 O O . ARG A 1 176 ? -13.033 1.583 43.958 1.00 97.50 176 ARG A O 1
ATOM 1405 N N . ALA A 1 177 ? -11.851 3.378 44.608 1.00 97.19 177 ALA A N 1
ATOM 1406 C CA . ALA A 1 177 ? -10.629 3.030 43.902 1.00 97.19 177 ALA A CA 1
ATOM 1407 C C . ALA A 1 177 ? -9.478 2.891 44.905 1.00 97.19 177 ALA A C 1
ATOM 1409 O O . ALA A 1 177 ? -9.592 3.349 46.044 1.00 97.19 177 ALA A O 1
ATOM 1410 N N . GLU A 1 178 ? -8.394 2.228 44.511 1.00 96.81 178 GLU A N 1
ATOM 1411 C CA . GLU A 1 178 ? -7.240 2.027 45.391 1.00 96.81 178 GLU A CA 1
ATOM 1412 C C . GLU A 1 178 ? -6.388 3.292 45.521 1.00 96.81 178 GLU A C 1
ATOM 1414 O O . GLU A 1 178 ? -5.779 3.509 46.569 1.00 96.81 178 GLU A O 1
ATOM 1419 N N . LYS A 1 179 ? -6.332 4.120 44.470 1.00 96.88 179 LYS A N 1
ATOM 1420 C CA . LYS A 1 179 ? -5.411 5.268 44.399 1.00 96.88 179 LYS A CA 1
ATOM 1421 C C . LYS A 1 179 ? -6.105 6.609 44.182 1.00 96.88 179 LYS A C 1
ATOM 1423 O O . LYS A 1 179 ? -5.612 7.624 44.660 1.00 96.88 179 LYS A O 1
ATOM 1428 N N . GLN A 1 180 ? -7.231 6.646 43.471 1.00 95.69 180 GLN A N 1
ATOM 1429 C CA . GLN A 1 180 ? -7.960 7.891 43.202 1.00 95.69 180 GLN A CA 1
ATOM 1430 C C . GLN A 1 180 ? -9.300 7.985 43.941 1.00 95.69 180 GLN A C 1
ATOM 1432 O O . GLN A 1 180 ? -9.776 7.036 44.564 1.00 95.69 180 GLN A O 1
ATOM 1437 N N . LYS A 1 181 ? -9.938 9.154 43.852 1.00 97.00 181 LYS A N 1
ATOM 1438 C CA . LYS A 1 181 ? -11.290 9.359 44.373 1.00 97.00 181 LYS A CA 1
ATOM 1439 C C . LYS A 1 181 ? -12.317 8.983 43.309 1.00 97.00 181 LYS A C 1
ATOM 1441 O O . LYS A 1 181 ? -12.162 9.377 42.156 1.00 97.00 181 LYS A O 1
ATOM 1446 N N . LEU A 1 182 ? -13.374 8.274 43.704 1.00 97.69 182 LEU A N 1
ATOM 1447 C CA . LEU A 1 182 ? -14.553 8.033 42.870 1.00 97.69 182 LEU A CA 1
ATOM 1448 C C . LEU A 1 182 ? -15.762 8.742 43.478 1.00 97.69 182 LEU A C 1
ATOM 1450 O O . LEU A 1 182 ? -16.047 8.575 44.663 1.00 97.69 182 LEU A O 1
ATOM 1454 N N . ASP A 1 183 ? -16.461 9.519 42.661 1.00 96.94 183 ASP A N 1
ATOM 1455 C CA . ASP A 1 183 ? -17.719 10.172 43.006 1.00 96.94 183 ASP A CA 1
ATOM 1456 C C . ASP A 1 183 ? -18.860 9.520 42.211 1.00 96.94 183 ASP A C 1
ATOM 1458 O O . ASP A 1 183 ? -18.748 9.337 41.000 1.00 96.94 183 ASP A O 1
ATOM 1462 N N . ILE A 1 184 ? -19.955 9.169 42.887 1.00 95.94 184 ILE A N 1
ATOM 1463 C CA . ILE A 1 184 ? -21.183 8.679 42.244 1.00 95.94 184 ILE A CA 1
ATOM 1464 C C . ILE A 1 184 ? -22.031 9.905 41.896 1.00 95.94 184 ILE A C 1
ATOM 1466 O O . ILE A 1 184 ? -22.388 10.681 42.786 1.00 95.94 184 ILE A O 1
ATOM 1470 N N . LEU A 1 185 ? -22.316 10.116 40.612 1.00 93.88 185 LEU A N 1
ATOM 1471 C CA . LEU A 1 185 ? -23.081 11.266 40.131 1.00 93.88 185 LEU A CA 1
ATOM 1472 C C . LEU A 1 185 ? -24.602 11.021 40.225 1.00 93.88 185 LEU A C 1
ATOM 1474 O O . LEU A 1 185 ? -25.035 9.875 40.343 1.00 93.88 185 LEU A O 1
ATOM 1478 N N . PRO A 1 186 ? -25.444 12.076 40.156 1.00 90.44 186 PRO A N 1
ATOM 1479 C CA . PRO A 1 186 ? -26.902 11.932 40.251 1.00 90.44 186 PRO A CA 1
ATOM 1480 C C . PRO A 1 186 ? -27.546 11.047 39.173 1.00 90.44 186 PRO A C 1
ATOM 1482 O O . PRO A 1 186 ? -28.639 10.534 39.388 1.00 90.44 186 PRO A O 1
ATOM 1485 N N . ASP A 1 187 ? -26.891 10.885 38.021 1.00 87.12 187 ASP A N 1
ATOM 1486 C CA . ASP A 1 187 ? -27.318 10.003 36.927 1.00 87.12 187 ASP A CA 1
ATOM 1487 C C . ASP A 1 187 ? -26.836 8.546 37.091 1.00 87.12 187 ASP A C 1
ATOM 1489 O O . ASP A 1 187 ? -27.123 7.704 36.244 1.00 87.12 187 ASP A O 1
ATOM 1493 N N . GLY A 1 188 ? -26.122 8.240 38.181 1.00 88.81 188 GLY A N 1
ATOM 1494 C CA . GLY A 1 188 ? -25.577 6.917 38.488 1.00 88.81 188 GLY A CA 1
ATOM 1495 C C . GLY A 1 188 ? -24.196 6.639 37.889 1.00 88.81 188 GLY A C 1
ATOM 1496 O O . GLY A 1 188 ? -23.611 5.595 38.179 1.00 88.81 188 GLY A O 1
ATOM 1497 N N . SER A 1 189 ? -23.648 7.555 37.085 1.00 93.94 189 SER A N 1
ATOM 1498 C CA . SER A 1 189 ? -22.302 7.422 36.524 1.00 93.94 189 SER A CA 1
ATOM 1499 C C . SER A 1 189 ? -21.213 7.611 37.593 1.00 93.94 189 SER A C 1
ATOM 1501 O O . SER A 1 189 ? -21.421 8.260 38.621 1.00 93.94 189 SER A O 1
ATOM 1503 N N . ILE A 1 190 ? -20.036 7.020 37.364 1.00 96.62 190 ILE A N 1
ATOM 1504 C CA . ILE A 1 190 ? -18.908 7.049 38.305 1.00 96.62 190 ILE A CA 1
ATOM 1505 C C . ILE A 1 190 ? -17.810 7.954 37.755 1.00 96.62 190 ILE A C 1
ATOM 1507 O O . ILE A 1 190 ? -17.232 7.674 36.705 1.00 96.62 190 ILE A O 1
ATOM 1511 N N . LEU A 1 191 ? -17.494 9.026 38.481 1.00 96.94 191 LEU A N 1
ATOM 1512 C CA . LEU A 1 191 ? -16.508 10.019 38.074 1.00 96.94 191 LEU A CA 1
ATOM 1513 C C . LEU A 1 191 ? -15.223 9.905 38.901 1.00 96.94 191 LEU A C 1
ATOM 1515 O O . LEU A 1 191 ? -15.228 10.111 40.113 1.00 96.94 191 LEU A O 1
ATOM 1519 N N . GLY A 1 192 ? -14.105 9.625 38.228 1.00 96.12 192 GLY A N 1
ATOM 1520 C CA . GLY A 1 192 ? -12.773 9.648 38.836 1.00 96.12 192 GLY A CA 1
ATOM 1521 C C . GLY A 1 192 ? -12.231 11.070 39.006 1.00 96.12 192 GLY A C 1
ATOM 1522 O O . GLY A 1 192 ? -12.228 11.861 38.059 1.00 96.12 192 GLY A O 1
ATOM 1523 N N . SER A 1 193 ? -11.743 11.397 40.201 1.00 95.50 193 SER A N 1
ATOM 1524 C CA . SER A 1 193 ? -11.167 12.699 40.554 1.00 95.50 193 SER A CA 1
ATOM 1525 C C . SER A 1 193 ? -9.969 12.558 41.514 1.00 95.50 193 SER A C 1
ATOM 1527 O O . SER A 1 193 ? -9.580 11.455 41.898 1.00 95.50 193 SER A O 1
ATOM 1529 N N . GLY A 1 194 ? -9.325 13.674 41.874 1.00 94.50 194 GLY A N 1
ATOM 1530 C CA . GLY A 1 194 ? -8.141 13.671 42.746 1.00 94.50 194 GLY A CA 1
ATOM 1531 C C . GLY A 1 194 ? -6.873 13.208 42.025 1.00 94.50 194 GLY A C 1
ATOM 1532 O O . GLY A 1 194 ? -6.647 13.607 40.880 1.00 94.50 194 GLY A O 1
ATOM 1533 N N . GLU A 1 195 ? -6.055 12.375 42.679 1.00 93.88 195 GLU A N 1
ATOM 1534 C CA . GLU A 1 195 ? -4.837 11.807 42.080 1.00 93.88 195 GLU A CA 1
ATOM 1535 C C . GLU A 1 195 ? -5.125 11.149 40.724 1.00 93.88 195 GLU A C 1
ATOM 1537 O O . GLU A 1 195 ? -6.194 10.573 40.522 1.00 93.88 195 GLU A O 1
ATOM 1542 N N . ASN A 1 196 ? -4.185 11.250 39.780 1.00 95.50 196 ASN A N 1
ATOM 1543 C CA . ASN A 1 196 ? -4.309 10.703 38.425 1.00 95.50 196 ASN A CA 1
ATOM 1544 C C . ASN A 1 196 ? -3.254 9.605 38.188 1.00 95.50 196 ASN A C 1
ATOM 1546 O O . ASN A 1 196 ? -2.222 9.862 37.561 1.00 95.50 196 ASN A O 1
ATOM 1550 N N . PR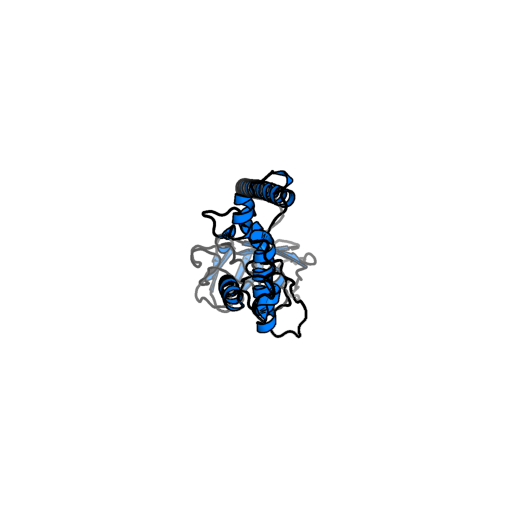O A 1 197 ? -3.444 8.403 38.760 1.00 95.75 197 PRO A N 1
ATOM 1551 C CA . PRO A 1 197 ? -2.473 7.321 38.657 1.00 95.75 197 PRO A CA 1
ATOM 1552 C C . PRO A 1 197 ? -2.435 6.729 37.238 1.00 95.75 197 PRO A C 1
ATOM 1554 O O . PRO A 1 197 ? -3.427 6.745 36.515 1.00 95.75 197 PRO A O 1
ATOM 1557 N N . LYS A 1 198 ? -1.303 6.119 36.855 1.00 93.06 198 LYS A N 1
ATOM 1558 C CA . LYS A 1 198 ? -1.175 5.411 35.561 1.00 93.06 198 LYS A CA 1
ATOM 1559 C C . LYS A 1 198 ? -2.108 4.198 35.434 1.00 93.06 198 LYS A C 1
ATOM 1561 O O . LYS A 1 198 ? -2.447 3.810 34.324 1.00 93.06 198 LYS A O 1
ATOM 1566 N N . ASN A 1 199 ? -2.458 3.574 36.558 1.00 94.06 199 ASN A N 1
ATOM 1567 C CA . ASN A 1 199 ? -3.409 2.470 36.662 1.00 94.06 199 ASN A CA 1
ATOM 1568 C C . ASN A 1 199 ? -4.054 2.459 38.052 1.00 94.06 199 ASN A C 1
ATOM 1570 O O . ASN A 1 199 ? -3.455 2.930 39.024 1.00 94.06 199 ASN A O 1
ATOM 1574 N N . ASP A 1 200 ? -5.257 1.905 38.147 1.00 95.94 200 ASP A N 1
ATOM 1575 C CA . ASP A 1 200 ? -6.032 1.824 39.383 1.00 95.94 200 ASP A CA 1
ATOM 1576 C C . ASP A 1 200 ? -7.049 0.677 39.293 1.00 95.94 200 ASP A C 1
ATOM 1578 O O . ASP A 1 200 ? -7.356 0.214 38.193 1.00 95.94 200 ASP A O 1
ATOM 1582 N N . VAL A 1 201 ? -7.565 0.230 40.436 1.00 96.38 201 VAL A N 1
ATOM 1583 C CA . VAL A 1 201 ? -8.566 -0.841 40.532 1.00 96.38 201 VAL A CA 1
ATOM 1584 C C . VAL A 1 201 ? -9.840 -0.269 41.125 1.00 96.38 201 VAL A C 1
ATOM 1586 O O . VAL A 1 201 ? -9.830 0.275 42.228 1.00 96.38 201 VAL A O 1
ATOM 1589 N N . TYR A 1 202 ? -10.943 -0.380 40.386 1.00 96.75 202 TYR A N 1
ATOM 1590 C CA . TYR A 1 202 ? -12.238 0.133 40.821 1.00 96.75 202 TYR A CA 1
ATOM 1591 C C . TYR A 1 202 ? -13.057 -1.011 41.410 1.00 96.75 202 TYR A C 1
ATOM 1593 O O . TYR A 1 202 ? -13.275 -2.033 40.765 1.00 96.75 202 TYR A O 1
ATOM 1601 N N . ASN A 1 203 ? -13.533 -0.812 42.632 1.00 96.56 203 ASN A N 1
ATOM 1602 C CA . ASN A 1 203 ? -14.422 -1.716 43.341 1.00 96.56 203 ASN A CA 1
ATOM 1603 C C . ASN A 1 203 ? -15.776 -1.025 43.495 1.00 96.56 203 ASN A C 1
ATOM 1605 O O . ASN A 1 203 ? -15.918 -0.063 44.259 1.00 96.56 203 ASN A O 1
ATOM 1609 N N . LEU A 1 204 ? -16.756 -1.505 42.734 1.00 95.38 204 LEU A N 1
ATOM 1610 C CA . LEU A 1 204 ? -18.128 -1.011 42.747 1.00 95.38 204 LEU A CA 1
ATOM 1611 C C . LEU A 1 204 ? -19.024 -2.063 43.406 1.00 95.38 204 LEU A C 1
ATOM 1613 O O . LEU A 1 204 ? -18.912 -3.247 43.095 1.00 95.38 204 LEU A O 1
ATOM 1617 N N . SER A 1 205 ? -19.908 -1.630 44.300 1.00 93.38 205 SER A N 1
ATOM 1618 C CA . SER A 1 205 ? -20.941 -2.476 44.903 1.00 93.38 205 SER A CA 1
ATOM 1619 C C . SER A 1 205 ? -22.306 -1.940 44.515 1.00 93.38 205 SER A C 1
ATOM 1621 O O . SER A 1 205 ? -22.562 -0.735 44.635 1.00 93.38 205 SER A O 1
ATOM 1623 N N . THR A 1 206 ? -23.172 -2.831 44.048 1.00 90.94 206 THR A N 1
ATOM 1624 C CA . THR A 1 206 ? -24.475 -2.471 43.492 1.00 90.94 206 THR A CA 1
ATOM 1625 C C . THR A 1 206 ? -25.568 -3.325 44.093 1.00 90.94 206 THR A C 1
ATOM 1627 O O . THR A 1 206 ? -25.339 -4.493 44.379 1.00 90.94 206 THR A O 1
ATOM 1630 N N . GLU A 1 207 ? -26.771 -2.778 44.192 1.00 84.62 207 GLU A N 1
ATOM 1631 C CA . GLU A 1 207 ? -27.966 -3.571 44.466 1.00 84.62 207 GLU A CA 1
ATOM 1632 C C . GLU A 1 207 ? -28.866 -3.593 43.233 1.00 84.62 207 GLU A C 1
ATOM 1634 O O . GLU A 1 207 ? -28.934 -2.634 42.456 1.00 84.62 207 GLU A O 1
ATOM 1639 N N . THR A 1 208 ? -29.572 -4.706 43.041 1.00 86.19 208 THR A N 1
ATOM 1640 C CA . THR A 1 208 ? -30.487 -4.870 41.915 1.00 86.19 208 THR A CA 1
ATOM 1641 C C . THR A 1 208 ? -31.757 -5.596 42.319 1.00 86.19 208 THR A C 1
ATOM 1643 O O . THR A 1 208 ? -31.761 -6.455 43.194 1.00 86.19 208 THR A O 1
ATOM 1646 N N . LYS A 1 209 ? -32.856 -5.241 41.648 1.00 85.62 209 LYS A N 1
ATOM 1647 C CA . LYS A 1 209 ? -34.142 -5.949 41.741 1.00 85.62 209 LYS A CA 1
ATOM 1648 C C . LYS A 1 209 ? -34.288 -7.023 40.660 1.00 85.62 209 LYS A C 1
ATOM 1650 O O . LYS A 1 209 ? -35.319 -7.692 40.596 1.00 85.62 209 LYS A O 1
ATOM 1655 N N . LEU A 1 210 ? -33.299 -7.146 39.771 1.00 88.75 210 LEU A N 1
ATOM 1656 C CA . LEU A 1 210 ? -33.272 -8.188 38.755 1.00 88.75 210 LEU A CA 1
ATOM 1657 C C . LEU A 1 210 ? -33.166 -9.550 39.434 1.00 88.75 210 LEU A C 1
ATOM 1659 O O . LEU A 1 210 ? -32.331 -9.732 40.309 1.00 88.75 210 LEU A O 1
ATOM 1663 N N . LYS A 1 211 ? -33.986 -10.507 38.996 1.00 90.44 211 LYS A N 1
ATOM 1664 C CA . LYS A 1 211 ? -33.933 -11.892 39.487 1.00 90.44 211 LYS A CA 1
ATOM 1665 C C . LYS A 1 211 ? -32.826 -12.703 38.823 1.00 90.44 211 LYS A C 1
ATOM 1667 O O . LYS A 1 211 ? -32.282 -13.607 39.434 1.00 90.44 211 LYS A O 1
ATOM 1672 N N . SER A 1 212 ? -32.478 -12.351 37.588 1.00 91.50 212 SER A N 1
ATOM 1673 C CA . SER A 1 212 ? -31.439 -13.018 36.812 1.00 91.50 212 SER A CA 1
ATOM 1674 C C . SER A 1 212 ? -30.707 -12.011 35.933 1.00 91.50 212 SER A C 1
ATOM 1676 O O . SER A 1 212 ? -31.348 -11.152 35.322 1.00 91.50 212 SER A O 1
ATOM 1678 N N . ILE A 1 213 ? -29.391 -12.152 35.801 1.00 93.06 213 ILE A N 1
ATOM 1679 C CA . ILE A 1 213 ? -28.567 -11.348 34.893 1.00 93.06 213 ILE A CA 1
ATOM 1680 C C . ILE A 1 213 ? -27.948 -12.280 33.858 1.00 93.06 213 ILE A C 1
ATOM 1682 O O . ILE A 1 213 ? -27.254 -13.226 34.210 1.00 93.06 213 ILE A O 1
ATOM 1686 N N . ALA A 1 214 ? -28.184 -12.016 32.573 1.00 94.12 214 ALA A N 1
ATOM 1687 C CA . ALA A 1 214 ? -27.572 -12.766 31.471 1.00 94.12 214 ALA A CA 1
ATOM 1688 C C . ALA A 1 214 ? -26.424 -12.001 30.804 1.00 94.12 214 ALA A C 1
ATOM 1690 O O . ALA A 1 214 ? -25.559 -12.587 30.150 1.00 94.12 214 ALA A O 1
ATOM 1691 N N . SER A 1 215 ? -26.426 -10.676 30.910 1.00 95.00 215 SER A N 1
ATOM 1692 C CA . SER A 1 215 ? -25.422 -9.818 30.295 1.00 95.00 215 SER A CA 1
ATOM 1693 C C . SER A 1 215 ? -25.256 -8.539 31.096 1.00 95.00 215 SER A C 1
ATOM 1695 O O . SER A 1 215 ? -26.178 -8.106 31.784 1.00 95.00 215 SER A O 1
ATOM 1697 N N . ILE A 1 216 ? -24.073 -7.949 31.000 1.00 95.25 216 ILE A N 1
ATOM 1698 C CA . ILE A 1 216 ? -23.721 -6.703 31.674 1.00 95.25 216 ILE A CA 1
ATOM 1699 C C . ILE A 1 216 ? -23.195 -5.743 30.631 1.00 95.25 216 ILE A C 1
ATOM 1701 O O . ILE A 1 216 ? -22.351 -6.114 29.819 1.00 95.25 216 ILE A O 1
ATOM 1705 N N . ARG A 1 217 ? -23.689 -4.511 30.666 1.00 95.44 217 ARG A N 1
ATOM 1706 C CA . ARG A 1 217 ? -23.200 -3.433 29.820 1.00 95.44 217 ARG A CA 1
ATOM 1707 C C . ARG A 1 217 ? -22.375 -2.464 30.655 1.00 95.44 217 ARG A C 1
ATOM 1709 O O . ARG A 1 217 ? -22.841 -2.004 31.693 1.00 95.44 217 ARG A O 1
ATOM 1716 N N . LEU A 1 218 ? -21.170 -2.165 30.187 1.00 96.38 218 LEU A N 1
ATOM 1717 C CA . LEU A 1 218 ? -20.287 -1.144 30.736 1.00 96.38 218 LEU A CA 1
ATOM 1718 C C . LEU A 1 218 ? -20.182 0.003 29.733 1.00 96.38 218 LEU A C 1
ATOM 1720 O O . LEU A 1 218 ? -19.852 -0.226 28.570 1.00 96.38 218 LEU A O 1
ATOM 1724 N N . GLU A 1 219 ? -20.435 1.224 30.187 1.00 95.75 219 GLU A N 1
ATOM 1725 C CA . GLU A 1 219 ? -20.372 2.430 29.361 1.00 95.75 219 GLU A CA 1
ATOM 1726 C C . GLU A 1 219 ? -19.165 3.282 29.779 1.00 95.75 219 GLU A C 1
ATOM 1728 O O . GLU A 1 219 ? -18.995 3.623 30.950 1.00 95.75 219 GLU A O 1
ATOM 1733 N N . ALA A 1 220 ? -18.313 3.614 28.809 1.00 96.62 220 ALA A N 1
ATOM 1734 C CA . ALA A 1 220 ? -17.248 4.599 28.936 1.00 96.62 220 ALA A CA 1
ATOM 1735 C C . ALA A 1 220 ? -17.778 5.933 28.399 1.00 96.62 220 ALA A C 1
ATOM 1737 O O . ALA A 1 220 ? -17.930 6.118 27.188 1.00 96.62 220 ALA A O 1
ATOM 1738 N N . ILE A 1 221 ? -18.098 6.837 29.321 1.00 95.88 221 ILE A N 1
ATOM 1739 C CA . ILE A 1 221 ? -18.843 8.066 29.042 1.00 95.88 221 ILE A CA 1
ATOM 1740 C C . ILE A 1 221 ? -17.891 9.256 29.096 1.00 95.88 221 ILE A C 1
ATOM 1742 O O . ILE A 1 221 ? -17.076 9.380 30.015 1.00 95.88 221 ILE A O 1
ATOM 1746 N N . ARG A 1 222 ? -17.996 10.158 28.120 1.00 96.69 222 ARG A N 1
ATOM 1747 C CA . ARG A 1 222 ? -17.226 11.399 28.125 1.00 96.69 222 ARG A CA 1
ATOM 1748 C C . ARG A 1 222 ? -17.714 12.346 29.206 1.00 96.69 222 ARG A C 1
ATOM 1750 O O . ARG A 1 222 ? -18.909 12.512 29.438 1.00 96.69 222 ARG A O 1
ATOM 1757 N N . HIS A 1 223 ? -16.777 13.064 29.809 1.00 96.62 223 HIS A N 1
ATOM 1758 C CA . HIS A 1 223 ? -17.110 14.103 30.771 1.00 96.62 223 HIS A CA 1
ATOM 1759 C C . HIS A 1 223 ? -16.219 15.323 30.575 1.00 96.62 223 HIS A C 1
ATOM 1761 O O . HIS A 1 223 ? -15.017 15.204 30.362 1.00 96.62 223 HIS A O 1
ATOM 1767 N N . LYS A 1 224 ? -16.789 16.525 30.702 1.00 95.94 224 LYS A N 1
ATOM 1768 C CA . LYS A 1 224 ? -16.092 17.805 30.464 1.00 95.94 224 LYS A CA 1
ATOM 1769 C C . LYS A 1 224 ? -14.831 18.023 31.311 1.00 95.94 224 LYS A C 1
ATOM 1771 O O . LYS A 1 224 ? -14.009 18.858 30.962 1.00 95.94 224 LYS A O 1
ATOM 1776 N N . SER A 1 225 ? -14.703 17.319 32.439 1.00 95.38 225 SER A N 1
ATOM 1777 C CA . SER A 1 225 ? -13.519 17.387 33.308 1.00 95.38 225 SER A CA 1
ATOM 1778 C C . SER A 1 225 ? -12.387 16.443 32.889 1.00 95.38 225 SER A C 1
ATOM 1780 O O . SER A 1 225 ? -11.330 16.468 33.512 1.00 95.38 225 SER A O 1
ATOM 1782 N N . MET A 1 226 ? -12.619 15.574 31.902 1.00 96.38 226 MET A N 1
ATOM 1783 C CA . MET A 1 226 ? -11.602 14.702 31.313 1.00 96.38 226 MET A CA 1
ATOM 1784 C C . MET A 1 226 ? -10.711 15.496 30.359 1.00 96.38 226 MET A C 1
ATOM 1786 O O . MET A 1 226 ? -11.050 16.615 29.964 1.00 96.38 226 MET A O 1
ATOM 1790 N N . THR A 1 227 ? -9.578 14.920 29.959 1.00 95.69 227 THR A N 1
ATOM 1791 C CA . THR A 1 227 ? -8.651 15.565 29.023 1.00 95.69 227 THR A CA 1
ATOM 1792 C C . THR A 1 227 ? -9.382 15.908 27.727 1.00 95.69 227 THR A C 1
ATOM 1794 O O . THR A 1 227 ? -9.881 15.019 27.039 1.00 95.69 227 THR A O 1
ATOM 1797 N N . ASN A 1 228 ? -9.494 17.205 27.422 1.00 95.12 228 ASN A N 1
ATOM 1798 C CA . ASN A 1 228 ? -10.265 17.748 26.293 1.00 95.12 228 ASN A CA 1
ATOM 1799 C C . ASN A 1 228 ? -11.743 17.301 26.238 1.00 95.12 228 ASN A C 1
ATOM 1801 O O . ASN A 1 228 ? -12.360 17.324 25.176 1.00 95.12 228 ASN A O 1
ATOM 1805 N N . GLY A 1 229 ? -12.325 16.893 27.369 1.00 95.38 229 GLY A N 1
ATOM 1806 C CA . GLY A 1 229 ? -13.689 16.366 27.417 1.00 95.38 229 GLY A CA 1
ATOM 1807 C C . GLY A 1 229 ? -13.856 14.976 26.790 1.00 95.38 229 GLY A C 1
ATOM 1808 O O . GLY A 1 229 ? -14.972 14.624 26.412 1.00 95.38 229 GLY A O 1
ATOM 1809 N N . TYR A 1 230 ? -12.772 14.208 26.641 1.00 96.44 230 TYR A N 1
ATOM 1810 C CA . TYR A 1 230 ? -12.796 12.831 26.137 1.00 96.44 230 TYR A CA 1
ATOM 1811 C C . TYR A 1 230 ? -13.128 11.812 27.247 1.00 96.44 230 TYR A C 1
ATOM 1813 O O . TYR A 1 230 ? -13.884 12.116 28.171 1.00 96.44 230 TYR A O 1
ATOM 1821 N N . LEU A 1 231 ? -12.623 10.579 27.134 1.00 96.94 231 LEU A N 1
ATOM 1822 C CA . LEU A 1 231 ? -13.041 9.425 27.940 1.00 96.94 231 LEU A CA 1
ATOM 1823 C C . LEU A 1 231 ? -12.232 9.236 29.227 1.00 96.94 231 LEU A C 1
ATOM 1825 O O . LEU A 1 231 ? -12.633 8.467 30.096 1.00 96.94 231 LEU A O 1
ATOM 1829 N N . SER A 1 232 ? -11.073 9.885 29.359 1.00 95.94 232 SER A N 1
ATOM 1830 C CA . SER A 1 232 ? -10.215 9.713 30.531 1.00 95.94 232 SER A CA 1
ATOM 1831 C C . SER A 1 232 ? -9.362 10.946 30.844 1.00 95.94 232 SER A C 1
ATOM 1833 O O . SER A 1 232 ? -9.312 11.920 30.092 1.00 95.94 232 SER A O 1
ATOM 1835 N N . ARG A 1 233 ? -8.654 10.877 31.975 1.00 95.75 233 ARG A N 1
ATOM 1836 C CA . ARG A 1 233 ? -7.696 11.891 32.441 1.00 95.75 233 ARG A CA 1
ATOM 1837 C C . ARG A 1 233 ? -6.263 11.645 31.949 1.00 95.75 233 ARG A C 1
ATOM 1839 O O . ARG A 1 233 ? -5.341 12.281 32.450 1.00 95.75 233 ARG A O 1
ATOM 1846 N N . SER A 1 234 ? -6.040 10.707 31.023 1.00 95.06 234 SER A N 1
ATOM 1847 C CA . SER A 1 234 ? -4.722 10.522 30.400 1.00 95.06 234 SER A CA 1
ATOM 1848 C C . SER A 1 234 ? -4.426 11.660 29.420 1.00 95.06 234 SER A C 1
ATOM 1850 O O . SER A 1 234 ? -5.352 12.310 28.936 1.00 95.06 234 SER A O 1
ATOM 1852 N N . ASP A 1 235 ? -3.158 11.889 29.076 1.00 94.44 235 ASP A N 1
ATOM 1853 C CA . ASP A 1 235 ? -2.777 12.953 28.131 1.00 94.44 235 ASP A CA 1
ATOM 1854 C C . ASP A 1 235 ? -3.437 12.787 26.749 1.00 94.44 235 ASP A C 1
ATOM 1856 O O . ASP A 1 235 ? -3.698 13.767 26.054 1.00 94.44 235 ASP A O 1
ATOM 1860 N N . SER A 1 236 ? -3.753 11.547 26.358 1.00 95.00 236 SER A N 1
ATOM 1861 C CA . SER A 1 236 ? -4.447 11.242 25.104 1.00 95.00 236 SER A CA 1
ATOM 1862 C C . SER A 1 236 ? -5.972 11.270 25.218 1.00 95.00 236 SER A C 1
ATOM 1864 O O . SER A 1 236 ? -6.651 11.201 24.198 1.00 95.00 236 SER A O 1
ATOM 1866 N N . GLY A 1 237 ? -6.529 11.323 26.432 1.00 95.56 237 GLY A N 1
ATOM 1867 C CA . GLY A 1 237 ? -7.963 11.164 26.685 1.00 95.56 237 GLY A CA 1
ATOM 1868 C C . GLY A 1 237 ? -8.496 9.746 26.444 1.00 95.56 237 GLY A C 1
ATOM 1869 O O . GLY A 1 237 ? -9.708 9.542 26.489 1.00 95.56 237 GLY A O 1
ATOM 1870 N N . ASN A 1 238 ? -7.613 8.769 26.196 1.00 96.62 238 ASN A N 1
ATOM 1871 C CA . ASN A 1 238 ? -7.959 7.357 26.024 1.00 96.62 238 ASN A CA 1
ATOM 1872 C C . ASN A 1 238 ? -7.888 6.590 27.351 1.00 96.62 238 ASN A C 1
ATOM 1874 O O . ASN A 1 238 ? -7.128 6.963 28.250 1.00 96.62 238 ASN A O 1
ATOM 1878 N N . PHE A 1 239 ? -8.620 5.484 27.454 1.00 96.12 239 PHE A N 1
ATOM 1879 C CA . PHE A 1 239 ? -8.516 4.525 28.552 1.00 96.12 239 PHE A CA 1
ATOM 1880 C C . PHE A 1 239 ? -8.007 3.168 28.047 1.00 96.12 239 PHE A C 1
ATOM 1882 O O . PHE A 1 239 ? -8.054 2.872 26.853 1.00 96.12 239 PHE A O 1
ATOM 1889 N N . VAL A 1 240 ? -7.532 2.342 28.979 1.00 97.00 240 VAL A N 1
ATOM 1890 C CA . VAL A 1 240 ? -7.331 0.910 28.749 1.00 97.00 240 VAL A CA 1
ATOM 1891 C C . VAL A 1 240 ? -7.995 0.166 29.899 1.00 97.00 240 VAL A C 1
ATOM 1893 O O . VAL A 1 240 ? -7.569 0.309 31.043 1.00 97.00 240 VAL A O 1
ATOM 1896 N N . LEU A 1 241 ? -9.049 -0.597 29.611 1.00 97.69 241 LEU A N 1
ATOM 1897 C CA . LEU A 1 241 ? -9.659 -1.499 30.588 1.00 97.69 241 LEU A CA 1
ATOM 1898 C C . LEU A 1 241 ? -8.903 -2.820 30.522 1.00 97.69 241 LEU A C 1
ATOM 1900 O O . LEU A 1 241 ? -8.963 -3.488 29.497 1.00 97.69 241 LEU A O 1
ATOM 1904 N N . THR A 1 242 ? -8.164 -3.177 31.567 1.00 96.88 242 THR A N 1
ATOM 1905 C CA . THR A 1 242 ? -7.310 -4.376 31.555 1.00 96.88 242 THR A CA 1
ATOM 1906 C C . THR A 1 242 ? -8.00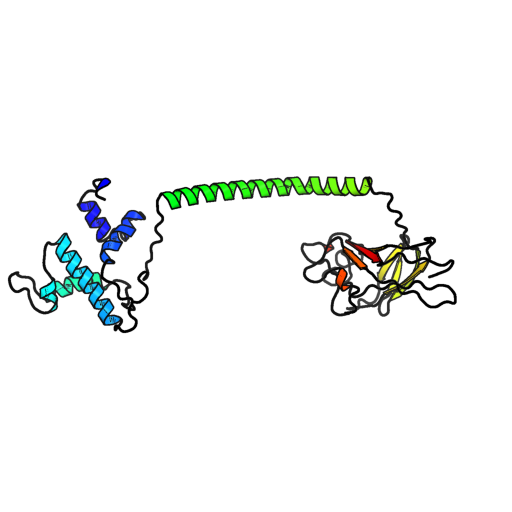7 -5.612 32.103 1.00 96.88 242 THR A C 1
ATOM 1908 O O . THR A 1 242 ? -7.777 -6.709 31.613 1.00 96.88 242 THR A O 1
ATOM 1911 N N . ASP A 1 243 ? -8.888 -5.446 33.087 1.00 96.56 243 ASP A N 1
ATOM 1912 C CA . ASP A 1 243 ? -9.620 -6.549 33.701 1.00 96.56 243 ASP A CA 1
ATOM 1913 C C . ASP A 1 243 ? -11.019 -6.084 34.122 1.00 96.56 243 ASP A C 1
ATOM 1915 O O . ASP A 1 243 ? -11.199 -4.971 34.622 1.00 96.56 243 ASP A O 1
ATOM 1919 N N . PHE A 1 244 ? -12.011 -6.940 33.917 1.00 96.88 244 PHE A N 1
ATOM 1920 C CA . PHE A 1 244 ? -13.391 -6.744 34.312 1.00 96.88 244 PHE A CA 1
ATOM 1921 C C . PHE A 1 244 ? -13.903 -8.036 34.931 1.00 96.88 244 PHE A C 1
ATOM 1923 O O . PHE A 1 244 ? -13.918 -9.096 34.305 1.00 96.88 244 PHE A O 1
ATOM 1930 N N . ARG A 1 245 ? -14.331 -7.948 36.189 1.00 95.44 245 ARG A N 1
ATOM 1931 C CA . ARG A 1 245 ? -14.812 -9.091 36.962 1.00 95.44 245 ARG A CA 1
ATOM 1932 C C . ARG A 1 245 ? -16.107 -8.735 37.645 1.00 95.44 245 ARG A C 1
ATOM 1934 O O . ARG A 1 245 ? -16.298 -7.607 38.090 1.00 95.44 245 ARG A O 1
ATOM 1941 N N . ILE A 1 246 ? -16.947 -9.746 37.792 1.00 94.56 246 ILE A N 1
ATOM 1942 C CA . ILE A 1 246 ? -18.159 -9.654 38.585 1.00 94.56 246 ILE A CA 1
ATOM 1943 C C . ILE A 1 246 ? -18.199 -10.754 39.631 1.00 94.56 246 ILE A C 1
ATOM 1945 O O . ILE A 1 246 ? -17.680 -11.858 39.445 1.00 94.56 246 ILE A O 1
ATOM 1949 N N . ARG A 1 247 ? -18.835 -10.421 40.743 1.00 94.31 247 ARG A N 1
ATOM 1950 C CA . ARG A 1 247 ? -19.167 -11.328 41.828 1.00 94.31 247 ARG A CA 1
ATOM 1951 C C . ARG A 1 247 ? -20.580 -10.984 42.263 1.00 94.31 247 ARG A C 1
ATOM 1953 O O . ARG A 1 247 ? -20.887 -9.809 42.401 1.00 94.31 247 ARG A O 1
ATOM 1960 N N . VAL A 1 248 ? -21.401 -12.006 42.454 1.00 93.12 248 VAL A N 1
ATOM 1961 C CA . VAL A 1 248 ? -22.693 -11.887 43.129 1.00 93.12 248 VAL A CA 1
ATOM 1962 C C . VAL A 1 248 ? -22.484 -12.422 44.533 1.00 93.12 248 VAL A C 1
ATOM 1964 O O . VAL A 1 248 ? -22.013 -13.548 44.696 1.00 93.12 248 VAL A O 1
ATOM 1967 N N . GLN A 1 249 ? -22.774 -11.612 45.539 1.00 90.38 249 GLN A N 1
ATOM 1968 C CA . GLN A 1 249 ? -22.568 -11.936 46.939 1.00 90.38 249 GLN A CA 1
ATOM 1969 C C . GLN A 1 249 ? -23.915 -12.062 47.658 1.00 90.38 249 GLN A C 1
ATOM 1971 O O . GLN A 1 249 ? -24.459 -11.048 48.101 1.00 90.38 249 GLN A O 1
ATOM 1976 N N . PRO A 1 250 ? -24.451 -13.284 47.830 1.00 85.31 250 PRO A N 1
ATOM 1977 C CA . PRO A 1 250 ? -25.627 -13.495 48.662 1.00 85.31 250 PRO A CA 1
ATOM 1978 C C . PRO A 1 250 ? -25.300 -13.220 50.136 1.00 85.31 250 PRO A C 1
ATOM 1980 O O . PRO A 1 250 ? -24.154 -13.360 50.584 1.00 85.31 250 PRO A O 1
ATOM 1983 N N . LEU A 1 251 ? -26.306 -12.821 50.911 1.00 81.00 251 LEU A N 1
ATOM 1984 C CA . LEU A 1 251 ? -26.128 -12.538 52.330 1.00 81.00 251 LEU A CA 1
ATOM 1985 C C . LEU A 1 251 ? -25.843 -13.836 53.104 1.00 81.00 251 LEU A C 1
ATOM 1987 O O . LEU A 1 251 ? -26.705 -14.700 53.209 1.00 81.00 251 LEU A O 1
ATOM 1991 N N . GLY A 1 252 ? -24.645 -13.951 53.684 1.00 79.19 252 GLY A N 1
ATOM 1992 C CA . GLY A 1 252 ? -24.268 -15.096 54.524 1.00 79.19 252 GLY A CA 1
ATOM 1993 C C . GLY A 1 252 ? -23.854 -16.366 53.769 1.00 79.19 252 GLY A C 1
ATOM 1994 O O . GLY A 1 252 ? -23.626 -17.385 54.417 1.00 79.19 252 GLY A O 1
ATOM 1995 N N . GLU A 1 253 ? -23.717 -16.308 52.442 1.00 83.94 253 GLU A N 1
ATOM 1996 C CA . GLU A 1 253 ? -23.256 -17.426 51.605 1.00 83.94 253 GLU A CA 1
ATOM 1997 C C . GLU A 1 253 ? -21.941 -17.101 50.880 1.00 83.94 253 GLU A C 1
ATOM 1999 O O . GLU A 1 253 ? -21.450 -15.968 50.904 1.00 83.94 253 GLU A O 1
ATOM 2004 N N . ASP A 1 254 ? -21.359 -18.099 50.215 1.00 87.75 254 ASP A N 1
ATOM 2005 C CA . ASP A 1 254 ? -20.177 -17.905 49.378 1.00 87.75 254 ASP A CA 1
ATOM 2006 C C . ASP A 1 254 ? -20.496 -17.068 48.130 1.00 87.75 254 ASP A C 1
ATOM 2008 O O . ASP A 1 254 ? -21.577 -17.138 47.543 1.00 87.75 254 ASP A O 1
ATOM 2012 N N . GLY A 1 255 ? -19.516 -16.273 47.698 1.00 89.69 255 GLY A N 1
ATOM 2013 C CA . GLY A 1 255 ? -19.638 -15.450 46.499 1.00 89.69 255 GLY A CA 1
ATOM 2014 C C . GLY A 1 255 ? -19.706 -16.291 45.223 1.00 89.69 255 GLY A C 1
ATOM 2015 O O . GLY A 1 255 ? -18.865 -17.157 44.975 1.00 89.69 255 GLY A O 1
ATOM 2016 N N . ILE A 1 256 ? -20.671 -15.983 44.363 1.00 92.88 256 ILE A N 1
ATOM 2017 C CA . ILE A 1 256 ? -20.795 -16.565 43.030 1.00 92.88 256 ILE A CA 1
ATOM 2018 C C . ILE A 1 256 ? -19.949 -15.728 42.068 1.00 92.88 256 ILE A C 1
ATOM 2020 O O . ILE A 1 256 ? -20.080 -14.507 42.013 1.00 92.88 256 ILE A O 1
ATOM 2024 N N . HIS A 1 257 ? -19.105 -16.385 41.270 1.00 94.00 257 HIS A N 1
ATOM 2025 C CA . HIS A 1 257 ? -18.243 -15.749 40.268 1.00 94.00 257 HIS A CA 1
ATOM 2026 C C . HIS A 1 257 ? -18.650 -16.178 38.851 1.00 94.00 257 HIS A C 1
ATOM 2028 O O . HIS A 1 257 ? -18.132 -17.177 38.335 1.00 94.00 257 HIS A O 1
ATOM 2034 N N . PRO A 1 258 ? -19.607 -15.480 38.213 1.00 94.75 258 PRO A N 1
ATOM 2035 C CA . PRO A 1 258 ? -20.007 -15.803 36.852 1.00 94.75 258 PRO A CA 1
ATOM 2036 C C . PRO A 1 258 ? -18.850 -15.632 35.864 1.00 94.75 258 PRO A C 1
ATOM 2038 O O . PRO A 1 258 ? -18.012 -14.742 36.002 1.00 94.75 258 PRO A O 1
ATOM 2041 N N . LYS A 1 259 ? -18.830 -16.485 34.838 1.00 95.62 259 LYS A N 1
ATOM 2042 C CA . LYS A 1 259 ? -17.852 -16.420 33.748 1.00 95.62 259 LYS A CA 1
ATOM 2043 C C . LYS A 1 259 ? -18.464 -15.751 32.528 1.00 95.62 259 LYS A C 1
ATOM 2045 O O . LYS A 1 259 ? -19.609 -16.039 32.174 1.00 95.62 259 LYS A O 1
ATOM 2050 N N . PHE A 1 260 ? -17.676 -14.922 31.855 1.00 97.31 260 PHE A N 1
ATOM 2051 C CA . PHE A 1 260 ? -18.027 -14.387 30.545 1.00 97.31 260 PHE A CA 1
ATOM 2052 C C . PHE A 1 260 ? -17.755 -15.423 29.456 1.00 97.31 260 PHE A C 1
ATOM 2054 O O . PHE A 1 260 ? -16.695 -16.047 29.429 1.00 97.31 260 PHE A O 1
ATOM 2061 N N . LYS A 1 261 ? -18.714 -15.593 28.547 1.00 97.19 261 LYS A N 1
ATOM 2062 C CA . LYS A 1 261 ? -18.580 -16.434 27.350 1.00 97.19 261 LYS A CA 1
ATOM 2063 C C . LYS A 1 261 ? -18.099 -15.638 26.149 1.00 97.19 261 LYS A C 1
ATOM 2065 O O . LYS A 1 261 ? -17.310 -16.134 25.351 1.00 97.19 261 LYS A O 1
ATOM 2070 N N . SER A 1 262 ? -18.570 -14.406 26.025 1.00 97.69 262 SER A N 1
ATOM 2071 C CA . SER A 1 262 ? -18.215 -13.495 24.941 1.00 97.69 262 SER A CA 1
ATOM 2072 C C . SER A 1 262 ? -18.438 -12.057 25.377 1.00 97.69 262 SER A C 1
ATOM 2074 O O . SER A 1 262 ? -19.274 -11.801 26.244 1.00 97.69 262 SER A O 1
ATOM 2076 N N . ALA A 1 263 ? -17.765 -11.123 24.721 1.00 97.88 263 ALA A N 1
ATOM 2077 C CA . ALA A 1 263 ? -18.067 -9.710 24.834 1.00 97.88 263 ALA A CA 1
ATOM 2078 C C . ALA A 1 263 ? -17.969 -9.039 23.465 1.00 97.88 263 ALA A C 1
ATOM 2080 O O . ALA A 1 263 ? -17.243 -9.507 22.586 1.00 97.88 263 ALA A O 1
ATOM 2081 N N . ILE A 1 264 ? -18.709 -7.950 23.308 1.00 97.25 264 ILE A N 1
ATOM 2082 C CA . ILE A 1 264 ? -18.678 -7.076 22.136 1.00 97.25 264 ILE A CA 1
ATOM 2083 C C . ILE A 1 264 ? -18.515 -5.633 22.604 1.00 97.25 264 ILE A C 1
ATOM 2085 O O . ILE A 1 264 ? -18.953 -5.286 23.698 1.00 97.25 264 ILE A O 1
ATOM 2089 N N . ALA A 1 265 ? -17.893 -4.795 21.783 1.00 97.12 265 ALA A N 1
ATOM 2090 C CA . ALA A 1 265 ? -17.721 -3.375 22.062 1.00 97.12 265 ALA A CA 1
ATOM 2091 C C . ALA A 1 265 ? -18.021 -2.542 20.815 1.00 97.12 265 ALA A C 1
ATOM 2093 O O . ALA A 1 265 ? -17.893 -3.029 19.691 1.00 97.12 265 ALA A O 1
ATOM 2094 N N . THR A 1 266 ? -18.381 -1.272 21.002 1.00 94.62 266 THR A N 1
ATOM 2095 C CA . THR A 1 266 ? -18.654 -0.354 19.878 1.00 94.62 266 THR A CA 1
ATOM 2096 C C . THR A 1 266 ? -17.436 -0.072 19.003 1.00 94.62 266 THR A C 1
ATOM 2098 O O . THR A 1 266 ? -17.592 0.347 17.855 1.00 94.62 266 THR A O 1
ATOM 2101 N N . TYR A 1 267 ? -16.229 -0.256 19.539 1.00 95.75 267 TYR A N 1
ATOM 2102 C CA . TYR A 1 267 ? -14.968 -0.133 18.815 1.00 95.75 267 TYR A CA 1
ATOM 2103 C C . TYR A 1 267 ? -13.871 -0.932 19.521 1.00 95.75 267 TYR A C 1
ATOM 2105 O O . TYR A 1 267 ? -13.870 -1.018 20.746 1.00 95.75 267 TYR A O 1
ATOM 2113 N N . GLU A 1 268 ? -12.909 -1.465 18.770 1.00 96.56 268 GLU A N 1
ATOM 2114 C CA . GLU A 1 268 ? -11.725 -2.138 19.309 1.00 96.56 268 GLU A CA 1
ATOM 2115 C C . GLU A 1 268 ? -10.474 -1.683 18.555 1.00 96.56 268 GLU A C 1
ATOM 2117 O O . GLU A 1 268 ? -10.417 -1.770 17.328 1.00 96.56 268 GLU A O 1
ATOM 2122 N N . GLN A 1 269 ? -9.462 -1.226 19.289 1.00 94.12 269 GLN A N 1
ATOM 2123 C CA . GLN A 1 269 ? -8.225 -0.689 18.729 1.00 94.12 269 GLN A CA 1
ATOM 2124 C C . GLN A 1 269 ? -7.164 -1.782 18.543 1.00 94.12 269 GLN A C 1
ATOM 2126 O O . GLN A 1 269 ? -6.662 -2.305 19.533 1.00 94.12 269 GLN A O 1
ATOM 2131 N N . GLY A 1 270 ? -6.755 -2.092 17.310 1.00 94.62 270 GLY A N 1
ATOM 2132 C CA . GLY A 1 270 ? -5.688 -3.074 17.049 1.00 94.62 270 GLY A CA 1
ATOM 2133 C C . GLY A 1 270 ? -5.857 -4.385 17.840 1.00 94.62 270 GLY A C 1
ATOM 2134 O O . GLY A 1 270 ? -6.905 -5.030 17.764 1.00 94.62 270 GLY A O 1
ATOM 2135 N N . GLU A 1 271 ? -4.843 -4.744 18.637 1.00 94.94 271 GLU A N 1
ATOM 2136 C CA . GLU A 1 271 ? -4.844 -5.916 19.535 1.00 94.94 271 GLU A CA 1
ATOM 2137 C C . GLU A 1 271 ? -5.589 -5.699 20.869 1.00 94.94 271 GLU A C 1
ATOM 2139 O O . GLU A 1 271 ? -5.803 -6.652 21.626 1.00 94.94 271 GLU A O 1
ATOM 2144 N N . HIS A 1 272 ? -6.022 -4.468 21.159 1.00 96.50 272 HIS A N 1
ATOM 2145 C CA . HIS A 1 272 ? -6.784 -4.110 22.356 1.00 96.50 272 HIS A CA 1
ATOM 2146 C C . HIS A 1 272 ? -8.271 -4.469 22.221 1.00 96.50 272 HIS A C 1
ATOM 2148 O O . HIS A 1 272 ? -9.154 -3.609 22.142 1.00 96.50 272 HIS A O 1
ATOM 2154 N N . LYS A 1 273 ? -8.534 -5.776 22.162 1.00 97.31 273 LYS A N 1
ATOM 2155 C CA . LYS A 1 273 ? -9.866 -6.377 22.015 1.00 97.31 273 LYS A CA 1
ATOM 2156 C C . LYS A 1 273 ? -10.627 -6.417 23.339 1.00 97.31 273 LYS A C 1
ATOM 2158 O O . LYS A 1 273 ? -10.021 -6.620 24.389 1.00 97.31 273 LYS A O 1
ATOM 2163 N N . ILE A 1 274 ? -11.959 -6.326 23.303 1.00 98.06 274 ILE A N 1
ATOM 2164 C CA . ILE A 1 274 ? -12.790 -6.405 24.517 1.00 98.06 274 ILE A CA 1
ATOM 2165 C C . ILE A 1 274 ? -12.624 -7.743 25.241 1.00 98.06 274 ILE A C 1
ATOM 2167 O O . ILE A 1 274 ? -12.643 -7.807 26.468 1.00 98.06 274 ILE A O 1
ATOM 2171 N N . THR A 1 275 ? -12.350 -8.809 24.493 1.00 97.31 275 THR A N 1
ATOM 2172 C CA . THR A 1 275 ? -12.116 -10.150 25.038 1.00 97.31 275 THR A CA 1
ATOM 2173 C C . THR A 1 275 ? -10.851 -10.253 25.893 1.00 97.31 275 THR A C 1
ATOM 2175 O O . THR A 1 275 ? -10.704 -11.218 26.635 1.00 97.31 275 THR A O 1
ATOM 2178 N N . ARG A 1 276 ? -9.935 -9.276 25.808 1.00 97.62 276 ARG A N 1
ATOM 2179 C CA . ARG A 1 276 ? -8.734 -9.198 26.656 1.00 97.62 276 ARG A CA 1
ATOM 2180 C C . ARG A 1 276 ? -9.051 -8.816 28.098 1.00 97.62 276 ARG A C 1
ATOM 2182 O O . ARG A 1 276 ? -8.277 -9.106 28.990 1.00 97.62 276 ARG A O 1
ATOM 2189 N N . THR A 1 277 ? -10.214 -8.219 28.343 1.00 97.38 277 THR A N 1
ATOM 2190 C CA . THR A 1 277 ? -10.590 -7.715 29.674 1.00 97.38 277 THR A CA 1
ATOM 2191 C C . THR A 1 277 ? -11.032 -8.801 30.652 1.00 97.38 277 THR A C 1
ATOM 2193 O O . THR A 1 277 ? -11.382 -8.500 31.779 1.00 97.38 277 THR A O 1
ATOM 2196 N N . TYR A 1 278 ? -11.050 -10.070 30.249 1.00 95.75 278 TYR A N 1
ATOM 2197 C CA . TYR A 1 278 ? -11.385 -11.190 31.134 1.00 95.75 278 TYR A CA 1
ATOM 2198 C C . TYR A 1 278 ? -10.569 -12.447 30.801 1.00 95.75 278 TYR A C 1
ATOM 2200 O O . TYR A 1 278 ? -11.004 -13.571 31.056 1.00 95.75 278 TYR A O 1
ATOM 2208 N N . ASP A 1 279 ? -9.371 -12.269 30.231 1.00 93.69 279 ASP A N 1
ATOM 2209 C CA . ASP A 1 279 ? -8.453 -13.368 29.900 1.00 93.69 279 ASP A CA 1
ATOM 2210 C C . ASP A 1 279 ? -7.461 -13.705 31.035 1.00 93.69 279 ASP A C 1
ATOM 2212 O O . ASP A 1 279 ? -6.673 -14.649 30.922 1.00 93.69 279 ASP A O 1
ATOM 2216 N N . GLY A 1 280 ? -7.525 -12.957 32.143 1.00 91.25 280 GLY A N 1
ATOM 2217 C CA . GLY A 1 280 ? -6.675 -13.123 33.320 1.00 91.25 280 GLY A CA 1
ATOM 2218 C C . GLY A 1 280 ? -5.290 -12.479 33.208 1.00 91.25 280 GLY A C 1
ATOM 2219 O O . GLY A 1 280 ? -4.458 -12.716 34.086 1.00 91.25 280 GLY A O 1
ATOM 2220 N N . LYS A 1 281 ? -5.020 -11.680 32.165 1.00 91.25 281 LYS A N 1
ATOM 2221 C CA . LYS A 1 281 ? -3.729 -11.016 31.945 1.00 91.25 281 LYS A CA 1
ATOM 2222 C C . LYS A 1 281 ? -3.827 -9.507 32.134 1.00 91.25 281 LYS A C 1
ATOM 2224 O O . LYS A 1 281 ? -4.477 -8.804 31.370 1.00 91.25 281 LYS A O 1
ATOM 2229 N N . SER A 1 282 ? -3.096 -8.987 33.117 1.00 87.44 282 SER A N 1
ATOM 2230 C CA . SER A 1 282 ? -3.121 -7.564 33.480 1.00 87.44 282 SER A CA 1
ATOM 2231 C C . SER A 1 282 ? -2.404 -6.628 32.498 1.00 87.44 282 SER A C 1
ATOM 2233 O O . SER A 1 282 ? -2.495 -5.413 32.649 1.00 87.44 282 SER A O 1
ATOM 2235 N N . ASP A 1 283 ? -1.636 -7.169 31.551 1.00 90.75 283 ASP A N 1
ATOM 2236 C CA . ASP A 1 283 ? -0.876 -6.425 30.538 1.00 90.75 283 ASP A CA 1
ATOM 2237 C C . ASP A 1 283 ? -1.605 -6.314 29.187 1.00 90.75 283 ASP A C 1
ATOM 2239 O O . ASP A 1 283 ? -1.112 -5.657 28.270 1.00 90.75 283 ASP A O 1
ATOM 2243 N N . THR A 1 284 ? -2.794 -6.908 29.070 1.00 94.44 284 THR A N 1
ATOM 2244 C CA . THR A 1 284 ? -3.680 -6.763 27.909 1.00 94.44 284 THR A CA 1
ATOM 2245 C C . THR A 1 284 ? -4.966 -6.038 28.306 1.00 94.44 284 THR A C 1
ATOM 2247 O O . THR A 1 284 ? -5.220 -5.825 29.488 1.00 94.44 284 THR A O 1
ATOM 2250 N N . GLY A 1 285 ? -5.760 -5.577 27.336 1.00 96.56 285 GLY A N 1
ATOM 2251 C CA . GLY A 1 285 ? -6.995 -4.857 27.647 1.00 96.56 285 GLY A CA 1
ATOM 2252 C C . GLY A 1 285 ? -7.696 -4.269 26.432 1.00 96.56 285 GLY A C 1
ATOM 2253 O O . GLY A 1 285 ? -7.237 -4.446 25.308 1.00 96.56 285 GLY A O 1
ATOM 2254 N N . TRP A 1 286 ? -8.783 -3.544 26.674 1.00 98.19 286 TRP A N 1
ATOM 2255 C CA . TRP A 1 286 ? -9.604 -2.867 25.670 1.00 98.19 286 TRP A CA 1
ATOM 2256 C C . TRP A 1 286 ? -9.321 -1.365 25.618 1.00 98.19 286 TRP A C 1
ATOM 2258 O O . TRP A 1 286 ? -9.258 -0.723 26.665 1.00 98.19 286 TRP A O 1
ATOM 2268 N N . ALA A 1 287 ? -9.174 -0.813 24.410 1.00 97.81 287 ALA A N 1
ATOM 2269 C CA . ALA A 1 287 ? -8.851 0.591 24.157 1.00 97.81 287 ALA A CA 1
ATOM 2270 C C . ALA A 1 287 ? -9.521 1.104 22.870 1.00 97.81 287 ALA A C 1
ATOM 2272 O O . ALA A 1 287 ? -9.884 0.312 21.993 1.00 97.81 287 ALA A O 1
ATOM 2273 N N . VAL A 1 288 ? -9.664 2.431 22.749 1.00 96.94 288 VAL A N 1
ATOM 2274 C CA . VAL A 1 288 ? -10.435 3.084 21.673 1.00 96.94 288 VAL A CA 1
ATOM 2275 C C . VAL A 1 288 ? -9.765 4.360 21.130 1.00 96.94 288 VAL A C 1
ATOM 2277 O O . VAL A 1 288 ? -10.431 5.342 20.827 1.00 96.94 288 VAL A O 1
ATOM 2280 N N . TYR A 1 289 ? -8.436 4.400 21.014 1.00 95.19 289 TYR A N 1
ATOM 2281 C CA . TYR A 1 289 ? -7.735 5.638 20.637 1.00 95.19 289 TYR A CA 1
ATOM 2282 C C . TYR A 1 289 ? -7.772 5.976 19.137 1.00 95.19 289 TYR A C 1
ATOM 2284 O O . TYR A 1 289 ? -7.861 7.144 18.756 1.00 95.19 289 TYR A O 1
ATOM 2292 N N . GLU A 1 290 ? -7.651 4.963 18.279 1.00 90.38 290 GLU A N 1
ATOM 2293 C CA . GLU A 1 290 ? -7.489 5.136 16.829 1.00 90.38 290 GLU A CA 1
ATOM 2294 C C . GLU A 1 290 ? -8.659 5.886 16.185 1.00 90.38 290 GLU A C 1
ATOM 2296 O O . GLU A 1 290 ? -9.768 5.889 16.705 1.00 90.38 290 GLU A O 1
ATOM 2301 N N . ASN A 1 291 ? -8.425 6.515 15.027 1.00 90.31 291 ASN A N 1
ATOM 2302 C CA . ASN A 1 291 ? -9.472 7.133 14.200 1.00 90.31 291 ASN A CA 1
ATOM 2303 C C . ASN A 1 291 ? -10.387 8.118 14.959 1.00 90.31 291 ASN A C 1
ATOM 2305 O O . ASN A 1 291 ? -11.584 8.202 14.677 1.00 90.31 291 ASN A O 1
ATOM 2309 N N . ASN A 1 292 ? -9.823 8.849 15.930 1.00 88.56 292 ASN A N 1
ATOM 2310 C CA . ASN A 1 292 ? -10.518 9.844 16.755 1.00 88.56 292 ASN A CA 1
ATOM 2311 C C . ASN A 1 292 ? -11.738 9.289 1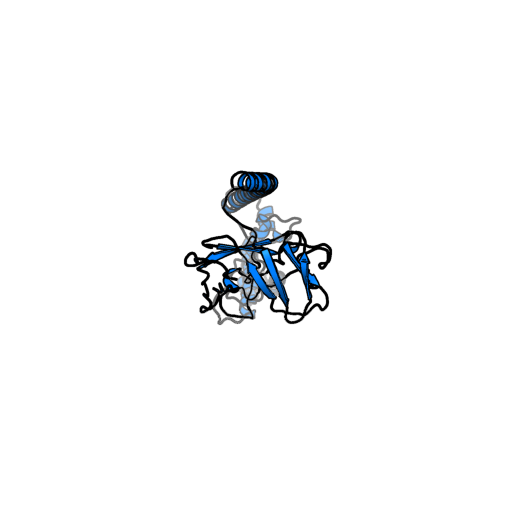7.525 1.00 88.56 292 ASN A C 1
ATOM 2313 O O . ASN A 1 292 ? -12.692 10.017 17.811 1.00 88.56 292 ASN A O 1
ATOM 2317 N N . GLN A 1 293 ? -11.728 7.998 17.866 1.00 93.75 293 GLN A N 1
ATOM 2318 C CA . GLN A 1 293 ? -12.856 7.348 18.540 1.00 93.75 293 GLN A CA 1
ATOM 2319 C C . GLN A 1 293 ? -13.101 7.896 19.958 1.00 93.75 293 GLN A C 1
ATOM 2321 O O . GLN A 1 293 ? -14.249 8.027 20.364 1.00 93.75 293 GLN A O 1
ATOM 2326 N N . ILE A 1 294 ? -12.069 8.406 20.637 1.00 95.25 294 ILE A N 1
ATOM 2327 C CA . ILE A 1 294 ? -12.168 9.107 21.937 1.00 95.25 294 ILE A CA 1
ATOM 2328 C C . ILE A 1 294 ? -13.125 10.317 21.969 1.00 95.25 294 ILE A C 1
ATOM 2330 O O . ILE A 1 294 ? -13.467 10.815 23.042 1.00 95.25 294 ILE A O 1
ATOM 2334 N N . SER A 1 295 ? -13.558 10.809 20.804 1.00 91.62 295 SER A N 1
ATOM 2335 C CA . SER A 1 295 ? -14.492 11.931 20.671 1.00 91.62 295 SER A CA 1
ATOM 2336 C C . SER A 1 295 ? -15.973 11.549 20.825 1.00 91.62 295 SER A C 1
ATOM 2338 O O . SER A 1 295 ? -16.831 12.429 20.739 1.00 91.62 295 SER A O 1
ATOM 2340 N N . ARG A 1 296 ? -16.291 10.277 21.098 1.00 91.62 296 ARG A N 1
ATOM 2341 C CA . ARG A 1 296 ? -17.647 9.790 21.401 1.00 91.62 296 ARG A CA 1
ATOM 2342 C C . ARG A 1 296 ? -17.653 8.841 22.601 1.00 91.62 296 ARG A C 1
ATOM 2344 O O . ARG A 1 296 ? -16.600 8.388 23.034 1.00 91.62 296 ARG A O 1
ATOM 2351 N N . ASP A 1 297 ? -18.841 8.557 23.122 1.00 94.88 297 ASP A N 1
ATOM 2352 C CA . ASP A 1 297 ? -19.030 7.559 24.178 1.00 94.88 297 ASP A CA 1
ATOM 2353 C C . ASP A 1 297 ? -18.916 6.144 23.593 1.00 94.88 297 ASP A C 1
ATOM 2355 O O . ASP A 1 297 ? -19.190 5.916 22.408 1.00 94.88 297 ASP A O 1
ATOM 2359 N N . HIS A 1 298 ? -18.516 5.188 24.426 1.00 96.19 298 HIS A N 1
ATOM 2360 C CA . HIS A 1 298 ? -18.371 3.789 24.039 1.00 96.19 298 HIS A CA 1
ATOM 2361 C C . HIS A 1 298 ? -19.079 2.866 25.023 1.00 96.19 298 HIS A C 1
ATOM 2363 O O . HIS A 1 298 ? -19.199 3.171 26.204 1.00 96.19 298 HIS A O 1
ATOM 2369 N N . GLU A 1 299 ? -19.502 1.703 24.543 1.00 95.75 299 GLU A N 1
ATOM 2370 C CA . GLU A 1 299 ? -20.095 0.661 25.376 1.00 95.75 299 GLU A CA 1
ATOM 2371 C C . GLU A 1 299 ? -19.450 -0.687 25.057 1.00 95.75 299 GLU A C 1
ATOM 2373 O O . GLU A 1 299 ? -19.020 -0.947 23.927 1.00 95.75 299 GLU A O 1
ATOM 2378 N N . ALA A 1 300 ? -19.400 -1.536 26.076 1.00 97.31 300 ALA A N 1
ATOM 2379 C CA . ALA A 1 300 ? -19.057 -2.939 25.975 1.00 97.31 300 ALA A CA 1
ATOM 2380 C C . ALA A 1 300 ? -20.156 -3.777 26.627 1.00 97.31 300 ALA A C 1
ATOM 2382 O O . ALA A 1 300 ? -20.598 -3.479 27.737 1.00 97.31 300 ALA A O 1
ATOM 2383 N N . ILE A 1 301 ? -20.589 -4.835 25.946 1.00 97.12 301 ILE A N 1
ATOM 2384 C CA . ILE A 1 301 ? -21.571 -5.791 26.451 1.00 97.12 301 ILE A CA 1
ATOM 2385 C C . ILE A 1 301 ? -20.867 -7.119 26.687 1.00 97.12 301 ILE A C 1
ATOM 2387 O O . ILE A 1 301 ? -20.304 -7.712 25.770 1.00 97.12 301 ILE A O 1
ATOM 2391 N N . PHE A 1 302 ? -20.938 -7.588 27.924 1.00 98.00 302 PHE A N 1
ATOM 2392 C CA . PHE A 1 302 ? -20.388 -8.848 28.389 1.00 98.00 302 PHE A CA 1
ATOM 2393 C C . PHE A 1 302 ? -21.513 -9.861 28.559 1.00 98.00 302 PHE A C 1
ATOM 2395 O O . PHE A 1 302 ? -22.428 -9.656 29.357 1.00 98.00 302 PHE A O 1
ATOM 2402 N N . HIS A 1 303 ? -21.438 -10.973 27.838 1.00 97.19 303 HIS A N 1
ATOM 2403 C CA . HIS A 1 303 ? -22.407 -12.058 27.916 1.00 97.19 303 HIS A CA 1
ATOM 2404 C C . HIS A 1 303 ? -21.896 -13.144 28.859 1.00 97.19 303 HIS A C 1
ATOM 2406 O O . HIS A 1 303 ? -20.792 -13.670 28.677 1.00 97.19 303 HIS A O 1
ATOM 2412 N N . LEU A 1 304 ? -22.700 -13.496 29.862 1.00 96.94 304 LEU A N 1
ATOM 2413 C CA . LEU A 1 304 ? -22.379 -14.600 30.762 1.00 96.94 304 LEU A CA 1
ATOM 2414 C C . LEU A 1 304 ? -22.536 -15.936 30.031 1.00 96.94 304 LEU A C 1
ATOM 2416 O O . LEU A 1 304 ? -23.375 -16.078 29.145 1.00 9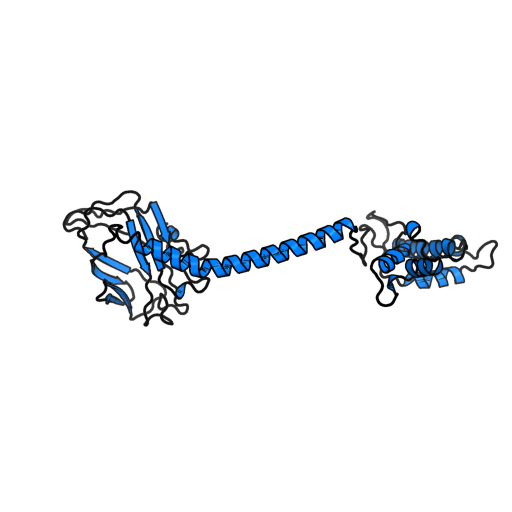6.94 304 LEU A O 1
ATOM 2420 N N . ASP A 1 305 ? -21.744 -16.935 30.418 1.00 95.75 305 ASP A N 1
ATOM 2421 C CA . ASP A 1 305 ? -21.865 -18.297 29.875 1.00 95.75 305 ASP A CA 1
ATOM 2422 C C . ASP A 1 305 ? -23.232 -18.927 30.162 1.00 95.75 305 ASP A C 1
ATOM 2424 O O . ASP A 1 305 ? -23.818 -19.615 29.326 1.00 95.75 305 ASP A O 1
ATOM 2428 N N . ARG A 1 306 ? -23.784 -18.592 31.326 1.00 94.88 306 ARG A N 1
ATOM 2429 C CA . ARG A 1 306 ? -25.164 -18.859 31.719 1.00 94.88 306 ARG A CA 1
ATOM 2430 C C . ARG A 1 306 ? -25.682 -17.683 32.547 1.00 94.88 306 ARG A C 1
ATOM 2432 O O . ARG A 1 306 ? -24.870 -17.067 33.245 1.00 94.88 306 ARG A O 1
ATOM 2439 N N . PRO A 1 307 ? -26.991 -17.382 32.506 1.00 93.88 307 PRO A N 1
ATOM 2440 C CA . PRO A 1 307 ? -27.577 -16.407 33.413 1.00 93.88 307 PRO A CA 1
ATOM 2441 C C . PRO A 1 307 ? -27.240 -16.736 34.870 1.00 93.88 307 PRO A C 1
ATOM 2443 O O . PRO A 1 307 ? -27.244 -17.905 35.263 1.00 93.88 307 PRO A O 1
ATOM 2446 N N . VAL A 1 308 ? -26.915 -15.708 35.651 1.00 94.19 308 VAL A N 1
ATOM 2447 C CA . VAL A 1 308 ? -26.744 -15.822 37.101 1.00 94.19 308 VAL A CA 1
ATOM 2448 C C . VAL A 1 308 ? -28.037 -15.390 37.776 1.00 94.19 308 VAL A C 1
ATOM 2450 O O . VAL A 1 308 ? -28.535 -14.297 37.512 1.00 94.19 308 VAL A O 1
ATOM 2453 N N . GLU A 1 309 ? -28.584 -16.255 38.624 1.00 92.69 309 GLU A N 1
ATOM 2454 C CA . GLU A 1 309 ? -29.700 -15.907 39.502 1.00 92.69 309 GLU A CA 1
ATOM 2455 C C . GLU A 1 309 ? -29.196 -14.997 40.624 1.00 92.69 309 GLU A C 1
ATOM 2457 O O . GLU A 1 309 ? -28.100 -15.201 41.151 1.00 92.69 309 GLU A O 1
ATOM 2462 N N . ILE A 1 310 ? -29.989 -13.993 40.979 1.00 89.44 310 ILE A N 1
ATOM 2463 C CA . ILE A 1 310 ? -29.678 -13.014 42.015 1.00 89.44 310 ILE A CA 1
ATOM 2464 C C . ILE A 1 310 ? -30.559 -13.324 43.228 1.00 89.44 310 ILE A C 1
ATOM 2466 O O . ILE A 1 310 ? -31.771 -13.089 43.177 1.00 89.44 310 ILE A O 1
ATOM 2470 N N . PRO A 1 311 ? -29.986 -13.870 44.316 1.00 84.12 311 PRO A N 1
ATOM 2471 C CA . PRO A 1 311 ? -30.726 -14.084 45.553 1.00 84.12 311 PRO A CA 1
ATOM 2472 C C . PRO A 1 311 ? -31.242 -12.765 46.133 1.00 84.12 311 PRO A C 1
ATOM 2474 O O . PRO A 1 311 ? -30.638 -11.707 45.937 1.00 84.12 311 PRO A O 1
ATOM 2477 N N . GLU A 1 312 ? -32.344 -12.824 46.883 1.00 76.69 312 GLU A N 1
ATOM 2478 C CA . GLU A 1 312 ? -32.838 -11.649 47.603 1.00 76.69 312 GLU A CA 1
ATOM 2479 C C . GLU A 1 312 ? -31.739 -11.097 48.526 1.00 76.69 312 GLU A C 1
ATOM 2481 O O . GLU A 1 312 ? -31.087 -11.845 49.254 1.00 76.69 312 GLU A O 1
ATOM 2486 N N . HIS A 1 313 ? -31.531 -9.778 48.478 1.00 75.19 313 HIS A N 1
ATOM 2487 C CA . HIS A 1 313 ? -30.508 -9.056 49.248 1.00 75.19 313 HIS A CA 1
ATOM 2488 C C . HIS A 1 313 ? -29.042 -9.358 48.882 1.00 75.19 313 HIS A C 1
ATOM 2490 O O . HIS A 1 313 ? -28.147 -9.050 49.671 1.00 75.19 313 HIS A O 1
ATOM 2496 N N . ALA A 1 314 ? -28.769 -9.931 47.705 1.00 76.88 314 ALA A N 1
ATOM 2497 C CA . ALA A 1 314 ? -27.401 -10.048 47.205 1.00 76.88 314 ALA A CA 1
ATOM 2498 C C . ALA A 1 314 ? -26.826 -8.684 46.768 1.00 76.88 314 ALA A C 1
ATOM 2500 O O . ALA A 1 314 ? -27.557 -7.834 46.251 1.00 76.88 314 ALA A O 1
ATOM 2501 N N . SER A 1 315 ? -25.513 -8.502 46.957 1.00 71.38 315 SER A N 1
ATOM 2502 C CA . SER A 1 315 ? -24.738 -7.350 46.449 1.00 71.38 315 SER A CA 1
ATOM 2503 C C . SER A 1 315 ? -23.675 -7.739 45.429 1.00 71.38 315 SER A C 1
ATOM 2505 O O . SER A 1 315 ? -23.395 -8.956 45.306 1.00 71.38 315 SER A O 1
#

Secondary structure (DSSP, 8-state):
-GGGT--HHHHHHHHHHGGGSTT--HHHHHHGGGGG-S-----TTS-HHHHHHHHHHHHHHHHHHHHS---GGGGGTSS-SSSS--HHHHHHHHHHHTTS------S-S-PSS------HHHHHHHHHHHHHHHHHHHHHHHHHHHHHHHHHHHHHHHHHHTTTS-----EEEEEEESSSEEEE-TTS-EEEESS--SS--EEEEEE---SEEEEEEEEE---TTSGGGSSSSSTTS--EE------B--TTSPPB-PPEEEEEES--BTTB-GGGGGSS-TT--EE--GGGGGGS-EEEEEEEEEEEE--TT--

pLDDT: mean 90.66, std 7.92, range [52.19, 98.19]